Protein AF-A0A9X0DIF4-F1 (afdb_monomer)

Nearest PDB structures (foldseek):
  8u8f-assembly1_R  TM=3.678E-01  e=1.043E-01  Homo sapiens
  8hpt-assembly1_A  TM=4.067E-01  e=2.015E+00  Mus musculus
  8t1v-assembly1_A  TM=3.197E-01  e=1.810E+00  Homo sapiens
  8ilv-assembly1_B  TM=3.844E-01  e=9.603E+00  Homo sapiens

Mean predicted aligned error: 17.8 Å

Structure (mmCIF, N/CA/C/O backbone):
data_AF-A0A9X0DIF4-F1
#
_entry.id   AF-A0A9X0DIF4-F1
#
loop_
_atom_site.group_PDB
_atom_site.id
_atom_site.type_symbol
_atom_site.label_atom_id
_atom_site.label_alt_id
_atom_site.label_comp_id
_atom_site.label_asym_id
_atom_site.label_entity_id
_atom_site.label_seq_id
_atom_site.pdbx_PDB_ins_code
_atom_site.Cartn_x
_atom_site.Cartn_y
_atom_site.Cartn_z
_atom_site.occupancy
_atom_site.B_iso_or_equiv
_atom_site.auth_seq_id
_atom_site.auth_comp_id
_atom_site.auth_asym_id
_atom_site.auth_atom_id
_atom_site.pdbx_PDB_model_num
ATOM 1 N N . MET A 1 1 ? -49.915 14.443 30.331 1.00 43.72 1 MET A N 1
ATOM 2 C CA . MET A 1 1 ? -48.598 14.582 29.672 1.00 43.72 1 MET A CA 1
ATOM 3 C C . MET A 1 1 ? -47.654 13.583 30.317 1.00 43.72 1 MET A C 1
ATOM 5 O O . MET A 1 1 ? -47.128 13.852 31.386 1.00 43.72 1 MET A O 1
ATOM 9 N N . GLY A 1 2 ? -47.579 12.377 29.752 1.00 47.75 2 GLY A N 1
ATOM 10 C CA . GLY A 1 2 ? -46.742 11.298 30.275 1.00 47.75 2 GLY A CA 1
ATOM 11 C C . GLY A 1 2 ? -45.326 11.432 29.732 1.00 47.75 2 GLY A C 1
ATOM 12 O O . GLY A 1 2 ? -45.142 11.474 28.517 1.00 47.75 2 GLY A O 1
ATOM 13 N N . ASN A 1 3 ? -44.349 11.519 30.631 1.00 48.59 3 ASN A N 1
ATOM 14 C CA . ASN A 1 3 ? -42.938 11.444 30.284 1.00 48.59 3 ASN A CA 1
ATOM 15 C C . ASN A 1 3 ? -42.643 10.026 29.800 1.00 48.59 3 ASN A C 1
ATOM 17 O O . ASN A 1 3 ? -42.557 9.091 30.592 1.00 48.59 3 ASN A O 1
ATOM 21 N N . PHE A 1 4 ? -42.532 9.886 28.483 1.00 53.31 4 PHE A N 1
ATOM 22 C CA . PHE A 1 4 ? -42.047 8.688 27.819 1.00 53.31 4 PHE A CA 1
ATOM 23 C C . PHE A 1 4 ? -40.558 8.560 28.160 1.00 53.31 4 PHE A C 1
ATOM 25 O O . PHE A 1 4 ? -39.697 9.153 27.506 1.00 53.31 4 PHE A O 1
ATOM 32 N N . ALA A 1 5 ? -40.263 7.864 29.257 1.00 56.59 5 ALA A N 1
ATOM 33 C CA . ALA A 1 5 ? -38.920 7.408 29.558 1.00 56.59 5 ALA A CA 1
ATOM 34 C C . ALA A 1 5 ? -38.486 6.529 28.380 1.00 56.59 5 ALA A C 1
ATOM 36 O O . ALA A 1 5 ? -39.055 5.469 28.134 1.00 56.59 5 ALA A O 1
ATOM 37 N N . ARG A 1 6 ? -37.548 7.032 27.573 1.00 56.47 6 ARG A N 1
ATOM 38 C CA . ARG A 1 6 ? -36.838 6.208 26.600 1.00 56.47 6 ARG A CA 1
ATOM 39 C C . ARG A 1 6 ? -36.053 5.194 27.414 1.00 56.47 6 ARG A C 1
ATOM 41 O O . ARG A 1 6 ? -35.032 5.550 27.996 1.00 56.47 6 ARG A O 1
ATOM 48 N N . ASP A 1 7 ? -36.557 3.972 27.464 1.00 52.09 7 ASP A N 1
ATOM 49 C CA . ASP A 1 7 ? -35.799 2.827 27.935 1.00 52.09 7 ASP A CA 1
ATOM 50 C C . ASP A 1 7 ? -34.576 2.689 27.022 1.00 52.09 7 ASP A C 1
ATOM 52 O O . ASP A 1 7 ? -34.673 2.256 25.871 1.00 52.09 7 ASP A O 1
ATOM 56 N N . GLU A 1 8 ? -33.422 3.157 27.502 1.00 53.97 8 GLU A N 1
ATOM 57 C CA . GLU A 1 8 ? -32.151 2.832 26.872 1.00 53.97 8 GLU A CA 1
ATOM 58 C C . GLU A 1 8 ? -31.999 1.307 26.918 1.00 53.97 8 GLU A C 1
ATOM 60 O O . GLU A 1 8 ? -32.114 0.718 27.999 1.00 53.97 8 GLU A O 1
ATOM 65 N N . PRO A 1 9 ? -31.760 0.643 25.774 1.00 49.03 9 PRO A N 1
ATOM 66 C CA . PRO A 1 9 ? -31.563 -0.794 25.743 1.00 49.03 9 PRO A CA 1
ATOM 67 C C . PRO A 1 9 ? -30.294 -1.131 26.528 1.00 49.03 9 PRO A C 1
ATOM 69 O O . PRO A 1 9 ? -29.168 -0.976 26.054 1.00 49.03 9 PRO A O 1
ATOM 72 N N . THR A 1 10 ? -30.496 -1.573 27.763 1.00 47.28 10 THR A N 1
ATOM 73 C CA . THR A 1 10 ? -29.454 -2.110 28.625 1.00 47.28 10 THR A CA 1
ATOM 74 C C . THR A 1 10 ? -29.203 -3.555 28.205 1.00 47.28 10 THR A C 1
ATOM 76 O O . THR A 1 10 ? -30.128 -4.358 28.092 1.00 47.28 10 THR A O 1
ATOM 79 N N . ASP A 1 11 ? -27.946 -3.886 27.901 1.00 52.66 11 ASP A N 1
ATOM 80 C CA . ASP A 1 11 ? -27.551 -5.274 27.655 1.00 52.66 11 ASP A CA 1
ATOM 81 C C . ASP A 1 11 ? -27.817 -6.113 28.913 1.00 52.66 11 ASP A C 1
ATOM 83 O O . ASP A 1 11 ? -27.794 -5.583 30.026 1.00 52.66 11 ASP A O 1
ATOM 87 N N . ILE A 1 12 ? -27.983 -7.427 28.755 1.00 52.41 12 ILE A N 1
ATOM 88 C CA . ILE A 1 12 ? -28.349 -8.394 29.817 1.00 52.41 12 ILE A CA 1
ATOM 89 C C . ILE A 1 12 ? -27.376 -8.370 31.024 1.00 52.41 12 ILE A C 1
ATOM 91 O O . ILE A 1 12 ? -27.680 -8.883 32.098 1.00 52.41 12 ILE A O 1
ATOM 95 N N . TYR A 1 13 ? -26.223 -7.711 30.884 1.00 57.62 13 TYR A N 1
ATOM 96 C CA . TYR A 1 13 ? -25.202 -7.535 31.919 1.00 57.62 13 TYR A CA 1
ATOM 97 C C . TYR A 1 13 ? -25.075 -6.109 32.491 1.00 57.62 13 TYR A C 1
ATOM 99 O O . TYR A 1 13 ? -24.120 -5.842 33.221 1.00 57.62 13 TYR A O 1
ATOM 107 N N . GLY A 1 14 ? -25.969 -5.168 32.166 1.00 49.81 14 GLY A N 1
ATOM 108 C CA . GLY A 1 14 ? -25.946 -3.802 32.719 1.00 49.81 14 GLY A CA 1
ATOM 109 C C . GLY A 1 14 ? -24.691 -2.984 32.374 1.00 49.81 14 GLY A C 1
ATOM 110 O O . GLY A 1 14 ? -24.441 -1.941 32.976 1.00 49.81 14 GLY A O 1
ATOM 111 N N . ARG A 1 15 ? -23.878 -3.443 31.413 1.00 53.47 15 ARG A N 1
ATOM 112 C CA . ARG A 1 15 ? -22.690 -2.736 30.927 1.00 53.47 15 ARG A CA 1
ATOM 113 C C . ARG A 1 15 ? -23.079 -1.958 29.674 1.00 53.47 15 ARG A C 1
ATOM 115 O O . ARG A 1 15 ? -23.379 -2.555 28.646 1.00 53.47 15 ARG A O 1
ATOM 122 N N . SER A 1 16 ? -23.072 -0.632 29.758 1.00 51.16 16 SER A N 1
ATOM 123 C CA . SER A 1 16 ? -23.289 0.267 28.622 1.00 51.16 16 SER A CA 1
ATOM 124 C C . SER A 1 16 ? -22.314 -0.067 27.481 1.00 51.16 16 SER A C 1
ATOM 126 O O . SER A 1 16 ? -21.112 0.180 27.591 1.00 51.16 16 SER A O 1
ATOM 128 N N . ILE A 1 17 ? -22.824 -0.636 26.380 1.00 49.84 17 ILE A N 1
ATOM 129 C CA . ILE A 1 17 ? -22.061 -1.037 25.174 1.00 49.84 17 ILE A CA 1
ATOM 130 C C . ILE A 1 17 ? -21.666 0.187 24.311 1.00 49.84 17 ILE A C 1
ATOM 132 O O . ILE A 1 17 ? -21.294 0.073 23.144 1.00 49.84 17 ILE A O 1
ATOM 136 N N . SER A 1 18 ? -21.732 1.399 24.858 1.00 50.66 18 SER A N 1
ATOM 137 C CA . SER A 1 18 ? -21.474 2.660 24.157 1.00 50.66 18 SER A CA 1
ATOM 138 C C . SER A 1 18 ? -19.977 2.972 24.052 1.00 50.66 18 SER A C 1
ATOM 140 O O . SER A 1 18 ? -19.523 4.034 24.476 1.00 50.66 18 SER A O 1
ATOM 142 N N . HIS A 1 19 ? -19.175 2.037 23.540 1.00 54.25 19 HIS A N 1
ATOM 143 C CA . HIS A 1 19 ? -17.720 2.205 23.516 1.00 54.25 19 HIS A CA 1
ATOM 144 C C . HIS A 1 19 ? -17.064 1.895 22.172 1.00 54.25 19 HIS A C 1
ATOM 146 O O . HIS A 1 19 ? -15.869 1.614 22.129 1.00 54.25 19 HIS A O 1
ATOM 152 N N . ILE A 1 20 ? -17.797 2.011 21.066 1.00 56.91 20 ILE A N 1
ATOM 153 C CA . ILE A 1 20 ? -17.173 2.045 19.742 1.00 56.91 20 ILE A CA 1
ATOM 154 C C . ILE A 1 20 ? -16.794 3.505 19.472 1.00 56.91 20 ILE A C 1
ATOM 156 O O . ILE A 1 20 ? -17.694 4.319 19.269 1.00 56.91 20 ILE A O 1
ATOM 160 N N . PRO A 1 21 ? -15.503 3.885 19.524 1.00 62.88 21 PRO A N 1
ATOM 161 C CA . PRO A 1 21 ? -15.105 5.219 19.108 1.00 62.88 21 PRO A CA 1
ATOM 162 C C . PRO A 1 21 ? -15.491 5.386 17.641 1.00 62.88 21 PRO A C 1
ATOM 164 O O . PRO A 1 21 ? -15.026 4.627 16.788 1.00 62.88 21 PRO A O 1
ATOM 167 N N . GLU A 1 22 ? -16.357 6.355 17.356 1.00 69.06 22 GLU A N 1
ATOM 168 C CA . GLU A 1 22 ? -16.679 6.732 15.986 1.00 69.06 22 GLU A CA 1
ATOM 169 C C . GLU A 1 22 ? -15.377 7.153 15.305 1.00 69.06 22 GLU A C 1
ATOM 171 O O . GLU A 1 22 ? -14.760 8.163 15.660 1.00 69.06 22 GLU A O 1
ATOM 176 N N . LEU A 1 23 ? -14.899 6.329 14.368 1.00 71.62 23 LEU A N 1
ATOM 177 C CA . LEU A 1 23 ? -13.739 6.712 13.583 1.00 71.62 23 LEU A CA 1
ATOM 178 C C . LEU A 1 23 ? -14.146 7.907 12.724 1.00 71.62 23 LEU A C 1
ATOM 180 O O . LEU A 1 23 ? -15.175 7.853 12.047 1.00 71.62 23 LEU A O 1
ATOM 184 N N . PRO A 1 24 ? -13.349 8.982 12.721 1.00 82.81 24 PRO A N 1
ATOM 185 C CA . PRO A 1 24 ? -13.689 10.148 11.940 1.00 82.81 24 PRO A CA 1
ATOM 186 C C . PRO A 1 24 ? -13.723 9.784 10.451 1.00 82.81 24 PRO A C 1
ATOM 188 O O . PRO A 1 24 ? -12.833 9.105 9.934 1.00 82.81 24 PRO A O 1
ATOM 191 N N . SER A 1 25 ? -14.754 10.256 9.753 1.00 82.81 25 SER A N 1
ATOM 192 C CA . SER A 1 25 ? -15.027 9.926 8.347 1.00 82.81 25 SER A CA 1
ATOM 193 C C . SER A 1 25 ? -13.851 10.219 7.408 1.00 82.81 25 SER A C 1
ATOM 195 O O . SER A 1 25 ? -13.653 9.494 6.432 1.00 82.81 25 SER A O 1
ATOM 197 N N . TRP A 1 26 ? -13.014 11.212 7.735 1.00 86.12 26 TRP A N 1
ATOM 198 C CA . TRP A 1 26 ? -11.820 11.556 6.958 1.00 86.12 26 TRP A CA 1
ATOM 199 C C . TRP A 1 26 ? -10.800 10.410 6.868 1.00 86.12 26 TRP A C 1
ATOM 201 O O . TRP A 1 26 ? -10.117 10.299 5.851 1.00 86.12 26 TRP A O 1
ATOM 211 N N . LEU A 1 27 ? -10.726 9.511 7.861 1.00 85.38 27 LEU A N 1
ATOM 212 C CA . LEU A 1 27 ? -9.843 8.339 7.785 1.00 85.38 27 LEU A CA 1
ATOM 213 C C . LEU A 1 27 ? -10.248 7.421 6.630 1.00 85.38 27 LEU A C 1
ATOM 215 O O . LEU A 1 27 ? -9.384 6.915 5.922 1.00 85.38 27 LEU A O 1
ATOM 219 N N . THR A 1 28 ? -11.550 7.258 6.381 1.00 87.25 28 THR A N 1
ATOM 220 C CA . THR A 1 28 ? -12.065 6.441 5.267 1.00 87.25 28 THR A CA 1
ATOM 221 C C . THR A 1 28 ? -11.662 7.020 3.909 1.00 87.25 28 THR A C 1
ATOM 223 O O . THR A 1 28 ? -11.308 6.281 2.987 1.00 87.25 28 THR A O 1
ATOM 226 N N . ILE A 1 29 ? -11.662 8.351 3.789 1.00 90.56 29 ILE A N 1
ATOM 227 C CA . ILE A 1 29 ? -11.195 9.051 2.584 1.00 90.56 29 ILE A CA 1
ATOM 228 C C . ILE A 1 29 ? -9.699 8.793 2.384 1.00 90.56 29 ILE A C 1
ATOM 230 O O . ILE A 1 29 ? -9.278 8.414 1.292 1.00 90.56 29 ILE A O 1
ATOM 234 N N . LEU A 1 30 ? -8.906 8.915 3.451 1.00 90.81 30 LEU A N 1
ATOM 235 C CA . LEU A 1 30 ? -7.466 8.675 3.398 1.00 90.81 30 LEU A CA 1
ATOM 236 C C . LEU A 1 30 ? -7.136 7.217 3.025 1.00 90.81 30 LEU A C 1
ATOM 238 O O . LEU A 1 30 ? -6.218 6.986 2.243 1.00 90.81 30 LEU A O 1
ATOM 242 N N . ARG A 1 31 ? -7.934 6.239 3.477 1.00 90.38 31 ARG A N 1
ATOM 243 C CA . ARG A 1 31 ? -7.826 4.835 3.030 1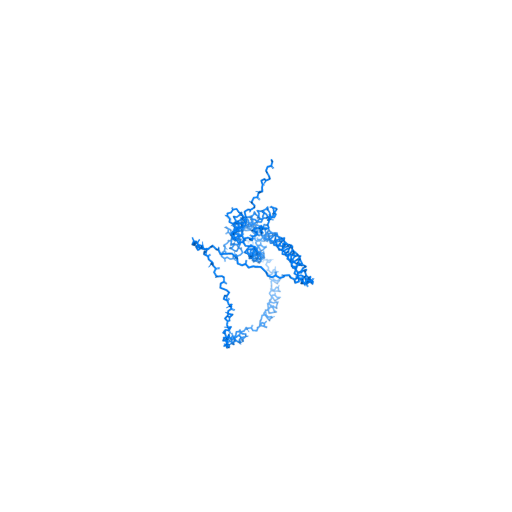.00 90.38 31 ARG A CA 1
ATOM 244 C C . ARG A 1 31 ? -8.116 4.654 1.549 1.00 90.38 31 ARG A C 1
ATOM 246 O O . ARG A 1 31 ? -7.403 3.932 0.861 1.00 90.38 31 ARG A O 1
ATOM 253 N N . SER A 1 32 ? -9.156 5.315 1.057 1.00 91.69 32 SER A N 1
ATOM 254 C CA . SER A 1 32 ? -9.523 5.246 -0.360 1.00 91.69 32 SER A CA 1
ATOM 255 C C . SER A 1 32 ? -8.399 5.812 -1.232 1.00 91.69 32 SER A C 1
ATOM 257 O O . SER A 1 32 ? -8.049 5.226 -2.253 1.00 91.69 32 SER A O 1
ATOM 259 N N . PHE A 1 33 ? -7.764 6.897 -0.778 1.00 94.19 33 PHE A N 1
ATOM 260 C CA . PHE A 1 33 ? -6.580 7.459 -1.420 1.00 94.19 33 PHE A CA 1
ATOM 261 C C . PHE A 1 33 ? -5.375 6.505 -1.374 1.00 94.19 33 PHE A C 1
ATOM 263 O O . PHE A 1 33 ? -4.729 6.298 -2.397 1.00 94.19 33 PHE A O 1
ATOM 270 N N . GLN A 1 34 ? -5.109 5.863 -0.231 1.00 94.81 34 GLN A N 1
ATOM 271 C CA . GLN A 1 34 ? -4.055 4.847 -0.102 1.00 94.81 34 GLN A CA 1
ATOM 272 C C . GLN A 1 34 ? -4.267 3.659 -1.051 1.00 94.81 34 GLN A C 1
ATOM 274 O O . GLN A 1 34 ? -3.304 3.175 -1.645 1.00 94.81 34 GLN A O 1
ATOM 279 N N . LEU A 1 35 ? -5.506 3.181 -1.210 1.00 95.25 35 LEU A N 1
ATOM 280 C CA . LEU A 1 35 ? -5.825 2.117 -2.165 1.00 95.25 35 LEU A CA 1
ATOM 281 C C . LEU A 1 35 ? -5.618 2.567 -3.607 1.00 95.25 35 LEU A C 1
ATOM 283 O O . LEU A 1 35 ? -5.057 1.815 -4.398 1.00 95.25 35 LEU A O 1
ATOM 287 N N . LEU A 1 36 ? -6.039 3.789 -3.942 1.00 96.56 36 LEU A N 1
ATOM 288 C CA . LEU A 1 36 ? -5.839 4.350 -5.274 1.00 96.56 36 LEU A CA 1
ATOM 289 C C . LEU A 1 36 ? -4.347 4.449 -5.607 1.00 96.56 36 LEU A C 1
ATOM 291 O O . LEU A 1 36 ? -3.925 4.026 -6.679 1.00 96.56 36 LEU A O 1
ATOM 295 N N . LEU A 1 37 ? -3.536 4.955 -4.677 1.00 95.19 37 LEU A N 1
ATOM 296 C CA . LEU A 1 37 ? -2.095 5.084 -4.874 1.00 95.19 37 LEU A CA 1
ATOM 297 C C . LEU A 1 37 ? -1.423 3.706 -4.982 1.00 95.19 37 LEU A C 1
ATOM 299 O O . LEU A 1 37 ? -0.604 3.487 -5.872 1.00 95.19 37 LEU A O 1
ATOM 303 N N . GLY A 1 38 ? -1.831 2.747 -4.143 1.00 95.69 38 GLY A N 1
ATOM 304 C CA . GLY A 1 38 ? -1.413 1.348 -4.243 1.00 95.69 38 GLY A CA 1
ATOM 305 C C . GLY A 1 38 ? -1.780 0.707 -5.585 1.00 95.69 38 GLY A C 1
ATOM 306 O O . GLY A 1 38 ? -0.971 -0.017 -6.159 1.00 95.69 38 GLY A O 1
ATOM 307 N N . PHE A 1 39 ? -2.961 1.016 -6.120 1.00 97.50 39 PHE A N 1
ATOM 308 C CA . PHE A 1 39 ? -3.420 0.533 -7.420 1.00 97.50 39 PHE A CA 1
ATOM 309 C C . PHE A 1 39 ? -2.608 1.126 -8.577 1.00 97.50 39 PHE A C 1
ATOM 311 O O . PHE A 1 39 ? -2.229 0.405 -9.497 1.00 97.50 39 PHE A O 1
ATOM 318 N N . VAL A 1 40 ? -2.273 2.419 -8.515 1.00 97.75 40 VAL A N 1
ATOM 319 C CA . VAL A 1 40 ? -1.395 3.063 -9.505 1.00 97.75 40 VAL A CA 1
ATOM 320 C C . VAL A 1 40 ? -0.005 2.424 -9.492 1.00 97.75 40 VAL A C 1
ATOM 322 O O . VAL A 1 40 ? 0.517 2.099 -10.559 1.00 97.75 40 VAL A O 1
ATOM 325 N N . ILE A 1 41 ? 0.569 2.178 -8.305 1.00 96.38 41 ILE A N 1
ATOM 326 C CA . ILE A 1 41 ? 1.839 1.447 -8.163 1.00 96.38 41 ILE A CA 1
ATOM 327 C C . ILE A 1 41 ? 1.725 0.065 -8.817 1.00 96.38 41 ILE A C 1
ATOM 329 O O . ILE A 1 41 ? 2.600 -0.299 -9.595 1.00 96.38 41 ILE A O 1
ATOM 333 N N . LEU A 1 42 ? 0.634 -0.666 -8.568 1.00 96.56 42 LEU A N 1
ATOM 334 C CA . LEU A 1 42 ? 0.407 -1.988 -9.151 1.00 96.56 42 LEU A CA 1
ATOM 335 C C . LEU A 1 42 ? 0.301 -1.958 -10.683 1.00 96.56 42 LEU A C 1
ATOM 337 O O . LEU A 1 42 ? 0.856 -2.831 -11.341 1.00 96.56 42 LEU A O 1
ATOM 341 N N . ILE A 1 43 ? -0.361 -0.961 -11.277 1.00 97.50 43 ILE A N 1
ATOM 342 C CA . ILE A 1 43 ? -0.418 -0.815 -12.743 1.00 97.50 43 ILE A CA 1
ATOM 343 C C . ILE A 1 43 ? 0.977 -0.546 -13.317 1.00 97.50 43 ILE A C 1
ATOM 345 O O . ILE A 1 43 ? 1.350 -1.142 -14.327 1.00 97.50 43 ILE A O 1
ATOM 349 N N . LEU A 1 44 ? 1.758 0.331 -12.679 1.00 95.25 44 LEU A N 1
ATOM 350 C CA . LEU A 1 44 ? 3.116 0.660 -13.118 1.00 95.25 44 LEU A CA 1
ATOM 351 C C . LEU A 1 44 ? 4.043 -0.560 -13.035 1.00 95.25 44 LEU A C 1
ATOM 353 O O . LEU A 1 44 ? 4.766 -0.841 -13.992 1.00 95.25 44 LEU A O 1
ATOM 357 N N . THR A 1 45 ? 3.996 -1.313 -11.931 1.00 94.81 45 THR A N 1
ATOM 358 C CA . THR A 1 45 ? 4.804 -2.530 -11.769 1.00 94.81 45 THR A CA 1
ATOM 359 C C . THR A 1 45 ? 4.319 -3.664 -12.669 1.00 94.81 45 THR A C 1
ATOM 361 O O . THR A 1 45 ? 5.142 -4.395 -13.214 1.00 94.81 45 THR A O 1
ATOM 364 N N . ALA A 1 46 ? 3.010 -3.788 -12.914 1.00 95.56 46 ALA A N 1
ATOM 365 C CA . ALA A 1 46 ? 2.465 -4.737 -13.882 1.00 95.56 46 ALA A CA 1
ATOM 366 C C . ALA A 1 46 ? 2.930 -4.414 -15.308 1.00 95.56 46 ALA A C 1
ATOM 368 O O . ALA A 1 46 ? 3.394 -5.309 -16.011 1.00 95.56 46 ALA A O 1
ATOM 369 N N . PHE A 1 47 ? 2.882 -3.142 -15.719 1.00 95.00 47 PHE A N 1
ATOM 370 C CA . PHE A 1 47 ? 3.394 -2.707 -17.018 1.00 95.00 47 PHE A CA 1
ATOM 371 C C . PHE A 1 47 ? 4.889 -3.017 -17.163 1.00 95.00 47 PHE A C 1
ATOM 373 O O . PHE A 1 47 ? 5.292 -3.609 -18.165 1.00 95.00 47 PHE A O 1
ATOM 380 N N . ALA A 1 48 ? 5.699 -2.699 -16.150 1.00 93.12 48 ALA A N 1
ATOM 381 C CA . ALA A 1 48 ? 7.123 -3.021 -16.147 1.00 93.12 48 ALA A CA 1
ATOM 382 C C . ALA A 1 48 ? 7.384 -4.537 -16.242 1.00 93.12 48 ALA A C 1
ATOM 384 O O . ALA A 1 48 ? 8.222 -4.966 -17.034 1.00 93.12 48 ALA A O 1
ATOM 385 N N . SER A 1 49 ? 6.605 -5.350 -15.523 1.00 93.88 49 SER A N 1
ATOM 386 C CA . SER A 1 49 ? 6.683 -6.820 -15.534 1.00 93.88 49 SER A CA 1
ATOM 387 C C . SER A 1 49 ? 6.345 -7.445 -16.898 1.00 93.88 49 SER A C 1
ATOM 389 O O . SER A 1 49 ? 6.832 -8.522 -17.227 1.00 93.88 49 SER A O 1
ATOM 391 N N . THR A 1 50 ? 5.569 -6.770 -17.758 1.00 93.69 50 THR A N 1
ATOM 392 C CA . THR A 1 50 ? 5.359 -7.256 -19.141 1.00 93.69 50 THR A CA 1
ATOM 393 C C . THR A 1 50 ? 6.605 -7.140 -20.022 1.00 93.69 50 THR A C 1
ATOM 395 O O . THR A 1 50 ? 6.687 -7.793 -21.062 1.00 93.69 50 THR A O 1
ATOM 398 N N . LYS A 1 51 ? 7.561 -6.284 -19.639 1.00 92.06 51 LYS A N 1
ATOM 399 C CA . LYS A 1 51 ? 8.776 -5.988 -20.411 1.00 92.06 51 LYS A CA 1
ATOM 400 C C . LYS A 1 51 ? 10.024 -6.597 -19.794 1.00 92.06 51 LYS A C 1
ATOM 402 O O . LYS A 1 51 ? 10.913 -7.018 -20.528 1.00 92.06 51 LYS A O 1
ATOM 407 N N . PHE A 1 52 ? 10.078 -6.659 -18.470 1.00 87.50 52 PHE A N 1
ATOM 408 C CA . PHE A 1 52 ? 11.164 -7.284 -17.737 1.00 87.50 52 PHE A CA 1
ATOM 409 C C . PHE A 1 52 ? 10.724 -8.652 -17.212 1.00 87.50 52 PHE A C 1
ATOM 411 O O . PHE A 1 52 ? 9.674 -8.738 -16.578 1.00 87.50 52 PHE A O 1
ATOM 418 N N . PRO A 1 53 ? 11.505 -9.724 -17.430 1.00 81.38 53 PRO A N 1
ATOM 419 C CA . PRO A 1 53 ? 11.177 -11.035 -16.888 1.00 81.38 53 PRO A CA 1
ATOM 420 C C . PRO A 1 53 ? 11.085 -10.969 -15.357 1.00 81.38 53 PRO A C 1
ATOM 422 O O . PRO A 1 53 ? 12.070 -10.696 -14.671 1.00 81.38 53 PRO A O 1
ATOM 425 N N . SER A 1 54 ? 9.891 -11.238 -14.824 1.00 74.31 54 SER A N 1
ATOM 426 C CA . SER A 1 54 ? 9.547 -11.087 -13.401 1.00 74.31 54 SER A CA 1
ATOM 427 C C . SER A 1 54 ? 10.407 -11.919 -12.445 1.00 74.31 54 SER A C 1
ATOM 429 O O . SER A 1 54 ? 10.521 -11.581 -11.272 1.00 74.31 54 SER A O 1
ATOM 431 N N . VAL A 1 55 ? 11.055 -12.973 -12.948 1.00 80.19 55 VAL A N 1
ATOM 432 C CA . VAL A 1 55 ? 11.936 -13.868 -12.180 1.00 80.19 55 VAL A CA 1
ATOM 433 C C . VAL A 1 55 ? 13.143 -13.129 -11.586 1.00 80.19 55 VAL A C 1
ATOM 435 O O . VAL A 1 55 ? 13.660 -13.540 -10.553 1.00 80.19 55 VAL A O 1
ATOM 438 N N . PHE A 1 56 ? 13.575 -12.028 -12.205 1.00 82.12 56 PHE A N 1
ATOM 439 C CA . PHE A 1 56 ? 14.756 -11.275 -11.771 1.00 82.12 56 PHE A CA 1
ATOM 440 C C . PHE A 1 56 ? 14.437 -10.102 -10.836 1.00 82.12 56 PHE A C 1
ATOM 442 O O . PHE A 1 56 ? 15.349 -9.560 -10.220 1.00 82.12 56 PHE A O 1
ATOM 449 N N . PHE A 1 57 ? 13.162 -9.716 -10.720 1.00 88.00 57 PHE A N 1
ATOM 450 C CA . PHE A 1 57 ? 12.738 -8.492 -10.035 1.00 88.00 57 PHE A CA 1
ATOM 451 C C . PHE A 1 57 ? 11.726 -8.823 -8.930 1.00 88.00 57 PHE A C 1
ATOM 453 O O . PHE A 1 57 ? 10.507 -8.743 -9.142 1.00 88.00 57 PHE A O 1
ATOM 460 N N . PRO A 1 58 ? 12.202 -9.234 -7.737 1.00 91.50 58 PRO A N 1
ATOM 461 C CA . PRO A 1 58 ? 11.331 -9.603 -6.624 1.00 91.50 58 PRO A CA 1
ATOM 462 C C . PRO A 1 58 ? 10.443 -8.439 -6.156 1.00 91.50 58 PRO A C 1
ATOM 464 O O . PRO A 1 58 ? 9.381 -8.683 -5.571 1.00 91.50 58 PRO A O 1
ATOM 467 N N . GLY A 1 59 ? 10.814 -7.184 -6.450 1.00 91.94 59 GLY A N 1
ATOM 468 C CA . GLY A 1 59 ? 10.005 -6.006 -6.141 1.00 91.94 59 GLY A CA 1
ATOM 469 C C . GLY A 1 59 ? 8.614 -6.046 -6.778 1.00 91.94 59 GLY A C 1
ATOM 470 O O . GLY A 1 59 ? 7.630 -5.660 -6.140 1.00 91.94 59 GLY A O 1
ATOM 471 N N . TYR A 1 60 ? 8.484 -6.593 -7.992 1.00 93.50 60 TYR A N 1
ATOM 472 C CA . TYR A 1 60 ? 7.188 -6.686 -8.671 1.00 93.50 60 TYR A CA 1
ATOM 473 C C . TYR A 1 60 ? 6.246 -7.661 -7.964 1.00 93.50 60 TYR A C 1
ATOM 475 O O . TYR A 1 60 ? 5.102 -7.299 -7.684 1.00 93.50 60 TYR A O 1
ATOM 483 N N . GLY A 1 61 ? 6.725 -8.851 -7.596 1.00 93.31 61 GLY A N 1
ATOM 484 C CA . GLY A 1 61 ? 5.926 -9.826 -6.847 1.00 93.31 61 GLY A CA 1
ATOM 485 C C . GLY A 1 61 ? 5.474 -9.284 -5.489 1.00 93.31 61 GLY A C 1
ATOM 486 O O . GLY A 1 61 ? 4.297 -9.381 -5.134 1.00 93.31 61 GLY A O 1
ATOM 487 N N . MET A 1 62 ? 6.379 -8.618 -4.766 1.00 95.38 62 MET A N 1
ATOM 488 C CA . MET A 1 62 ? 6.040 -8.003 -3.481 1.00 95.38 62 MET A CA 1
ATOM 489 C C . MET A 1 62 ? 5.042 -6.849 -3.613 1.00 95.38 62 MET A C 1
ATOM 491 O O . MET A 1 62 ? 4.184 -6.700 -2.745 1.00 95.38 62 MET A O 1
ATOM 495 N N . SER A 1 63 ? 5.071 -6.079 -4.707 1.00 95.50 63 SER A N 1
ATOM 496 C CA . SER A 1 63 ? 4.071 -5.027 -4.949 1.00 95.50 63 SER A CA 1
ATOM 497 C C . SER A 1 63 ? 2.648 -5.581 -5.103 1.00 95.50 63 SER A C 1
ATOM 499 O O . SER A 1 63 ? 1.702 -5.012 -4.553 1.00 95.50 63 SER A O 1
ATOM 501 N N . TRP A 1 64 ? 2.499 -6.733 -5.766 1.00 95.69 64 TRP A N 1
ATOM 502 C CA . TRP A 1 64 ? 1.220 -7.436 -5.894 1.00 95.69 64 TRP A CA 1
ATOM 503 C C . TRP A 1 64 ? 0.721 -7.958 -4.550 1.00 95.69 64 TRP A C 1
ATOM 505 O O . TRP A 1 64 ? -0.434 -7.732 -4.186 1.00 95.69 64 TRP A O 1
ATOM 515 N N . PHE A 1 65 ? 1.600 -8.611 -3.788 1.00 96.75 65 PHE A N 1
ATOM 516 C CA . PHE A 1 65 ? 1.273 -9.102 -2.453 1.00 96.75 65 PHE A CA 1
ATOM 517 C C . PHE A 1 65 ? 0.830 -7.964 -1.519 1.00 96.75 65 PHE A C 1
ATOM 519 O O . PHE A 1 65 ? -0.234 -8.045 -0.904 1.00 96.75 65 PHE A O 1
ATOM 526 N N . SER A 1 66 ? 1.595 -6.871 -1.471 1.00 96.00 66 SER A N 1
ATOM 527 C CA . SER A 1 66 ? 1.286 -5.700 -0.644 1.00 96.00 66 SER A CA 1
ATOM 528 C C . SER A 1 66 ? -0.036 -5.042 -1.032 1.00 96.00 66 SER A C 1
ATOM 530 O O . SER A 1 66 ? -0.779 -4.609 -0.153 1.00 96.00 66 SER A O 1
ATOM 532 N N . PHE A 1 67 ? -0.373 -5.002 -2.325 1.00 96.88 67 PHE A N 1
ATOM 533 C CA . PHE A 1 67 ? -1.664 -4.490 -2.781 1.00 96.88 67 PHE A CA 1
ATOM 534 C C . PHE A 1 67 ? -2.833 -5.371 -2.326 1.00 96.88 67 PHE A C 1
ATOM 536 O O . PHE A 1 67 ? -3.813 -4.855 -1.792 1.00 96.88 67 PHE A O 1
ATOM 543 N N . ILE A 1 68 ? -2.730 -6.697 -2.477 1.00 96.94 68 ILE A N 1
ATOM 544 C CA . ILE A 1 68 ? -3.763 -7.630 -1.997 1.00 96.94 68 ILE A CA 1
ATOM 545 C C . ILE A 1 68 ? -3.944 -7.478 -0.483 1.00 96.94 68 ILE A C 1
ATOM 547 O O . ILE A 1 68 ? -5.073 -7.387 0.003 1.00 96.94 68 ILE A O 1
ATOM 551 N N . TRP A 1 69 ? -2.840 -7.376 0.262 1.00 96.56 69 TRP A N 1
ATOM 552 C CA . TRP A 1 69 ? -2.884 -7.123 1.700 1.00 96.56 69 TRP A CA 1
ATOM 553 C C . TRP A 1 69 ? -3.560 -5.785 2.032 1.00 96.56 69 TRP A C 1
ATOM 555 O O . TRP A 1 69 ? -4.405 -5.726 2.922 1.00 96.56 69 TRP A O 1
ATOM 565 N N . ALA A 1 70 ? -3.277 -4.720 1.274 1.00 95.31 70 ALA A N 1
ATOM 566 C CA . ALA A 1 70 ? -3.932 -3.420 1.432 1.00 95.31 70 ALA A CA 1
ATOM 567 C C . ALA A 1 70 ? -5.449 -3.494 1.209 1.00 95.31 70 ALA A C 1
ATOM 569 O O . ALA A 1 70 ? -6.218 -2.881 1.957 1.00 95.31 70 ALA A O 1
ATOM 570 N N . VAL A 1 71 ? -5.887 -4.258 0.204 1.00 95.81 71 VAL A N 1
ATOM 571 C CA . VAL A 1 71 ? -7.308 -4.508 -0.069 1.00 95.81 71 VAL A CA 1
ATOM 572 C C . VAL A 1 71 ? -7.951 -5.264 1.091 1.00 95.81 71 VAL A C 1
ATOM 574 O O . VAL A 1 71 ? -9.020 -4.858 1.539 1.00 95.81 71 VAL A O 1
ATOM 577 N N . LEU A 1 72 ? -7.295 -6.294 1.637 1.00 94.94 72 LEU A N 1
ATOM 578 C CA . LEU A 1 72 ? -7.784 -7.031 2.810 1.00 94.94 72 LEU A CA 1
ATOM 579 C C . LEU A 1 72 ? -7.913 -6.129 4.046 1.00 94.94 72 LEU A C 1
ATOM 581 O O . LEU A 1 72 ? -8.966 -6.113 4.686 1.00 94.94 72 LEU A O 1
ATOM 585 N N . CYS A 1 73 ? -6.888 -5.325 4.348 1.00 92.88 73 CYS A N 1
ATOM 586 C CA . CYS A 1 73 ? -6.931 -4.354 5.443 1.00 92.88 73 CYS A CA 1
ATOM 587 C C . CYS A 1 73 ? -8.071 -3.343 5.253 1.00 92.88 73 CYS A C 1
ATOM 589 O O . CYS A 1 73 ? -8.817 -3.049 6.188 1.00 92.88 73 CYS A O 1
ATOM 591 N N . SER A 1 74 ? -8.252 -2.839 4.031 1.00 91.81 74 SER A N 1
ATOM 592 C CA . SER A 1 74 ? -9.305 -1.870 3.718 1.00 91.81 74 SER A CA 1
ATOM 593 C C . SER A 1 74 ? -10.700 -2.490 3.796 1.00 91.81 74 SER A C 1
ATOM 595 O O . SER A 1 74 ? -11.613 -1.879 4.350 1.00 91.81 74 SER A O 1
ATOM 597 N N . ALA A 1 75 ? -10.865 -3.721 3.311 1.00 92.00 75 ALA A N 1
ATOM 598 C CA . ALA A 1 75 ? -12.106 -4.474 3.425 1.00 92.00 75 ALA A CA 1
ATOM 599 C C . ALA A 1 75 ? -12.480 -4.684 4.897 1.00 92.00 75 ALA A C 1
ATOM 601 O O . ALA A 1 75 ? -13.621 -4.422 5.270 1.00 92.00 75 ALA A O 1
ATOM 602 N N . TYR A 1 76 ? -11.521 -5.046 5.756 1.00 90.81 76 TYR A N 1
ATOM 603 C CA . TYR A 1 76 ? -11.755 -5.151 7.198 1.00 90.81 76 TYR A CA 1
ATOM 604 C C . TYR A 1 76 ? -12.268 -3.827 7.789 1.00 90.81 76 TYR A C 1
ATOM 606 O O . TYR A 1 76 ? -13.286 -3.816 8.483 1.00 90.81 76 TYR A O 1
ATOM 614 N N . VAL A 1 77 ? -11.637 -2.693 7.470 1.00 87.12 77 VAL A N 1
ATOM 615 C CA . VAL A 1 77 ? -12.044 -1.376 7.996 1.00 87.12 77 VAL A CA 1
ATOM 616 C C . VAL A 1 77 ? -13.421 -0.937 7.484 1.00 87.12 77 VAL A C 1
ATOM 618 O O . VAL A 1 77 ? -14.175 -0.321 8.232 1.00 87.12 77 VAL A O 1
ATOM 621 N N . ILE A 1 78 ? -13.776 -1.260 6.239 1.00 86.38 78 ILE A N 1
ATOM 622 C CA . ILE A 1 78 ? -15.048 -0.848 5.624 1.00 86.38 78 ILE A CA 1
ATOM 623 C C . ILE A 1 78 ? -16.211 -1.763 6.042 1.00 86.38 78 ILE A C 1
ATOM 625 O O . ILE A 1 78 ? -17.327 -1.284 6.259 1.00 86.38 78 ILE A O 1
ATOM 629 N N . ILE A 1 79 ? -15.974 -3.075 6.134 1.00 88.56 79 ILE A N 1
ATOM 630 C CA . ILE A 1 79 ? -17.010 -4.081 6.412 1.00 88.56 79 ILE A CA 1
ATOM 631 C C . ILE A 1 79 ? -17.350 -4.114 7.901 1.00 88.56 79 ILE A C 1
ATOM 633 O O . ILE A 1 79 ? -18.528 -4.174 8.256 1.00 88.56 79 ILE A O 1
ATOM 637 N N . THR A 1 80 ? -16.348 -4.046 8.783 1.00 86.75 80 THR A N 1
ATOM 638 C CA . THR A 1 80 ? -16.564 -4.273 10.221 1.00 86.75 80 THR A CA 1
ATOM 639 C C . THR A 1 80 ? -17.574 -3.301 10.851 1.00 86.75 80 THR A C 1
ATOM 641 O O . THR A 1 80 ? -18.474 -3.777 11.546 1.00 86.75 80 THR A O 1
ATOM 644 N N . PRO A 1 81 ? -17.538 -1.979 10.576 1.00 81.19 81 PRO A N 1
ATOM 645 C CA . PRO A 1 81 ? -18.534 -1.047 11.105 1.00 81.19 81 PRO A CA 1
ATOM 646 C C . PRO A 1 81 ? -19.955 -1.308 10.592 1.00 81.19 81 PRO A C 1
ATOM 648 O O . PRO A 1 81 ? -20.915 -0.985 11.284 1.00 81.19 81 PRO A O 1
ATOM 651 N N . ARG A 1 82 ? -20.101 -1.873 9.384 1.00 81.00 82 ARG A N 1
ATOM 652 C CA . ARG A 1 82 ? -21.406 -2.087 8.738 1.00 81.00 82 ARG A CA 1
ATOM 653 C C . ARG A 1 82 ? -22.057 -3.407 9.123 1.00 81.00 82 ARG A C 1
ATOM 655 O O . ARG A 1 82 ? -23.258 -3.436 9.355 1.00 81.00 82 ARG A O 1
ATOM 662 N N . SER A 1 83 ? -21.287 -4.490 9.163 1.00 79.69 83 SER A N 1
ATOM 663 C CA . SER A 1 83 ? -21.850 -5.826 9.375 1.00 79.69 83 SER A CA 1
ATOM 664 C C . SER A 1 83 ? -21.845 -6.252 10.835 1.00 79.69 83 SER A C 1
ATOM 666 O O . SER A 1 83 ? -22.767 -6.935 11.264 1.00 79.69 83 SER A O 1
ATOM 668 N N . LEU A 1 84 ? -20.803 -5.908 11.596 1.00 73.38 84 LEU A N 1
ATOM 669 C CA . LEU A 1 84 ? -20.493 -6.601 12.844 1.00 73.38 84 LEU A CA 1
ATOM 670 C C . LEU A 1 84 ? -19.788 -5.669 13.836 1.00 73.38 84 LEU A C 1
ATOM 672 O O . LEU A 1 84 ? -18.657 -5.910 14.254 1.00 73.38 84 LEU A O 1
ATOM 676 N N . SER A 1 85 ? -20.495 -4.625 14.270 1.00 73.25 85 SER A N 1
ATOM 677 C CA . SER A 1 85 ? -20.021 -3.680 15.293 1.00 73.25 85 SER A CA 1
ATOM 678 C C . SER A 1 85 ? -19.529 -4.375 16.574 1.00 73.25 85 SER A C 1
ATOM 680 O O . SER A 1 85 ? -18.569 -3.922 17.193 1.00 73.25 85 SER A O 1
ATOM 682 N N . LYS A 1 86 ? -20.111 -5.534 16.917 1.00 77.06 86 LYS A N 1
ATOM 683 C CA . LYS A 1 86 ? -19.700 -6.383 18.051 1.00 77.06 86 LYS A CA 1
ATOM 684 C C . LYS A 1 86 ? -18.315 -7.026 17.902 1.00 77.06 86 LYS A C 1
ATOM 686 O O . LYS A 1 86 ? -17.704 -7.359 18.910 1.00 77.06 86 LYS A O 1
ATOM 691 N N . PHE A 1 87 ? -17.821 -7.213 16.679 1.00 76.06 87 PHE A N 1
ATOM 692 C CA . PHE A 1 87 ? -16.542 -7.882 16.410 1.00 76.06 87 PHE A CA 1
ATOM 693 C C . PHE A 1 87 ? -15.395 -6.905 16.133 1.00 76.06 87 PHE A C 1
ATOM 695 O O . PHE A 1 87 ? -14.266 -7.334 15.895 1.00 76.06 87 PHE A O 1
ATOM 702 N N . TYR A 1 88 ? -15.649 -5.593 16.175 1.00 82.31 88 TYR A N 1
ATOM 703 C CA . TYR A 1 88 ? -14.604 -4.607 15.941 1.00 82.31 88 TYR A CA 1
ATOM 704 C C . TYR A 1 88 ? -13.573 -4.615 17.073 1.00 82.31 88 TYR A C 1
ATOM 706 O O . TYR A 1 88 ? -13.820 -4.123 18.175 1.00 82.31 88 TYR A O 1
ATOM 714 N N . ASN A 1 89 ? -12.383 -5.139 16.780 1.00 87.88 89 ASN A N 1
ATOM 715 C CA . ASN A 1 89 ? -11.249 -5.100 17.691 1.00 87.88 89 ASN A CA 1
ATOM 716 C C . ASN A 1 89 ? -10.196 -4.103 17.187 1.00 87.88 89 ASN A C 1
ATOM 718 O O . ASN A 1 89 ? -9.603 -4.279 16.117 1.00 87.88 89 ASN A O 1
ATOM 722 N N . TYR A 1 90 ? -9.937 -3.065 17.986 1.00 86.00 90 TYR A N 1
ATOM 723 C CA . TYR A 1 90 ? -8.949 -2.034 17.666 1.00 86.00 90 TYR A CA 1
ATOM 724 C C . TYR A 1 90 ? -7.513 -2.579 17.630 1.00 86.00 90 TYR A C 1
ATOM 726 O O . TYR A 1 90 ? -6.694 -2.056 16.878 1.00 86.00 90 TYR A O 1
ATOM 734 N N . TRP A 1 91 ? -7.206 -3.644 18.382 1.00 88.88 91 TRP A N 1
ATOM 735 C CA . TRP A 1 91 ? -5.895 -4.300 18.334 1.00 88.88 91 TRP A CA 1
ATOM 736 C C . TRP A 1 91 ? -5.644 -4.966 16.986 1.00 88.88 91 TRP A C 1
ATOM 738 O O . TRP A 1 91 ? -4.538 -4.878 16.463 1.00 88.88 91 TRP A O 1
ATOM 748 N N . ILE A 1 92 ? -6.676 -5.586 16.403 1.00 92.00 92 ILE A N 1
ATOM 749 C CA . ILE A 1 92 ? -6.582 -6.206 15.076 1.00 92.00 92 ILE A CA 1
ATOM 750 C C . ILE A 1 92 ? -6.371 -5.123 14.020 1.00 92.00 92 ILE A C 1
ATOM 752 O O . ILE A 1 92 ? -5.483 -5.259 13.188 1.00 92.00 92 ILE A O 1
ATOM 756 N N . HIS A 1 93 ? -7.115 -4.013 14.087 1.00 90.69 93 HIS A N 1
ATOM 757 C CA . HIS A 1 93 ? -6.903 -2.884 13.173 1.00 90.69 93 HIS A CA 1
ATOM 758 C C . HIS A 1 93 ? -5.468 -2.341 13.288 1.00 90.69 93 HIS A C 1
ATOM 760 O O . HIS A 1 93 ? -4.800 -2.148 12.276 1.00 90.69 93 HIS A O 1
ATOM 766 N N . LEU A 1 94 ? -4.956 -2.160 14.509 1.00 91.75 94 LEU A N 1
ATOM 767 C CA . LEU A 1 94 ? -3.584 -1.702 14.722 1.00 91.75 94 LEU A CA 1
ATOM 768 C C . LEU A 1 94 ? -2.548 -2.692 14.158 1.00 91.75 94 LEU A C 1
ATOM 770 O O . LEU A 1 94 ? -1.594 -2.274 13.508 1.00 91.75 94 LEU A O 1
ATOM 774 N N . ALA A 1 95 ? -2.739 -3.996 14.367 1.00 94.31 95 ALA A N 1
ATOM 775 C CA . ALA A 1 95 ? -1.854 -5.028 13.831 1.00 94.31 95 ALA A CA 1
ATOM 776 C C . ALA A 1 95 ? -1.880 -5.076 12.291 1.00 94.31 95 ALA A C 1
ATOM 778 O O . ALA A 1 95 ? -0.831 -5.185 11.652 1.00 94.31 95 ALA A O 1
ATOM 779 N N . LEU A 1 96 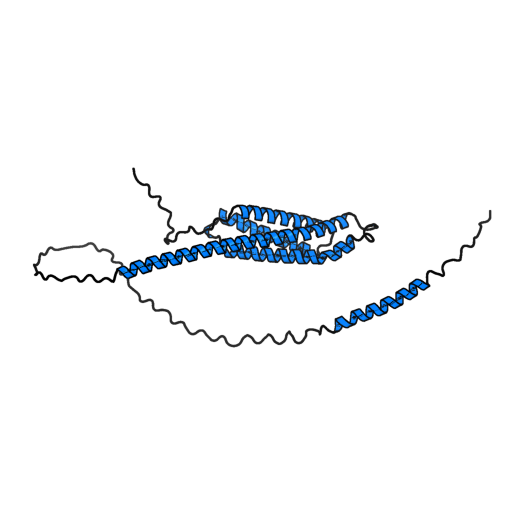? -3.064 -4.939 11.686 1.00 94.06 96 LEU A N 1
ATOM 780 C CA . LEU A 1 96 ? -3.231 -4.848 10.233 1.00 94.06 96 LEU A CA 1
ATOM 781 C C . LEU A 1 96 ? -2.514 -3.618 9.655 1.00 94.06 96 LEU A C 1
ATOM 783 O O . LEU A 1 96 ? -1.869 -3.727 8.616 1.00 94.06 96 LEU A O 1
ATOM 787 N N . GLU A 1 97 ? -2.545 -2.478 10.351 1.00 94.25 97 GLU A N 1
ATOM 788 C CA . GLU A 1 97 ? -1.782 -1.289 9.945 1.00 94.25 97 GLU A CA 1
ATOM 789 C C . GLU A 1 97 ? -0.271 -1.500 10.005 1.00 94.25 97 GLU A C 1
ATOM 791 O O . GLU A 1 97 ? 0.439 -1.171 9.057 1.00 94.25 97 GLU A O 1
ATOM 796 N N . ILE A 1 98 ? 0.232 -2.062 11.106 1.00 95.81 98 ILE A N 1
ATOM 797 C CA . ILE A 1 98 ? 1.673 -2.278 11.288 1.00 95.81 98 ILE A CA 1
ATOM 798 C C . ILE A 1 98 ? 2.207 -3.243 10.225 1.00 95.81 98 ILE A C 1
ATOM 800 O O . ILE A 1 98 ? 3.231 -2.972 9.600 1.00 95.81 98 ILE A O 1
ATOM 804 N N . THR A 1 99 ? 1.500 -4.348 9.981 1.00 96.75 99 THR A N 1
ATOM 805 C CA . THR A 1 99 ? 1.888 -5.321 8.946 1.00 96.75 99 THR A CA 1
ATOM 806 C C . THR A 1 99 ? 1.859 -4.706 7.548 1.00 96.75 99 THR A C 1
ATOM 808 O O . THR A 1 99 ? 2.793 -4.911 6.776 1.00 96.75 99 THR A O 1
ATOM 811 N N . LEU A 1 100 ? 0.851 -3.882 7.243 1.00 95.38 100 LEU A N 1
ATOM 812 C CA . LEU A 1 100 ? 0.758 -3.171 5.970 1.00 95.38 100 LEU A CA 1
ATOM 813 C C . LEU A 1 100 ? 1.932 -2.200 5.758 1.00 95.38 100 LEU A C 1
ATOM 815 O O . LEU A 1 100 ? 2.510 -2.176 4.672 1.00 95.38 100 LEU A O 1
ATOM 819 N N . ILE A 1 101 ? 2.328 -1.449 6.791 1.00 96.81 101 ILE A N 1
ATOM 820 C CA . ILE A 1 101 ? 3.503 -0.562 6.749 1.00 96.81 101 ILE A CA 1
ATOM 821 C C . ILE A 1 101 ? 4.778 -1.359 6.463 1.00 96.81 101 ILE A C 1
ATOM 823 O O . ILE A 1 101 ? 5.562 -0.959 5.603 1.00 96.81 101 ILE A O 1
ATOM 827 N N . ILE A 1 102 ? 4.979 -2.489 7.149 1.00 97.31 102 ILE A N 1
ATOM 828 C CA . ILE A 1 102 ? 6.159 -3.344 6.960 1.00 97.31 102 ILE A CA 1
ATOM 829 C C . ILE A 1 102 ? 6.215 -3.879 5.523 1.00 97.31 102 ILE A C 1
ATOM 831 O O . ILE A 1 102 ? 7.261 -3.799 4.882 1.00 97.31 102 ILE A O 1
ATOM 835 N N . PHE A 1 103 ? 5.100 -4.371 4.978 1.00 96.00 103 PHE A N 1
ATOM 836 C CA . PHE A 1 103 ? 5.068 -4.884 3.606 1.00 96.00 103 PHE A CA 1
ATOM 837 C C . PHE A 1 103 ? 5.330 -3.800 2.558 1.00 96.00 103 PHE A C 1
ATOM 839 O O . PHE A 1 103 ? 6.088 -4.035 1.612 1.00 96.00 103 PHE A O 1
ATOM 846 N N . TYR A 1 104 ? 4.795 -2.592 2.745 1.00 95.62 104 TYR A N 1
ATOM 847 C CA . TYR A 1 104 ? 5.104 -1.470 1.858 1.00 95.62 104 TYR A CA 1
ATOM 848 C C . TYR A 1 104 ? 6.550 -0.988 1.990 1.00 95.62 104 TYR A C 1
ATOM 850 O O . TYR A 1 104 ? 7.152 -0.642 0.977 1.00 95.62 104 TYR A O 1
ATOM 858 N N . LEU A 1 105 ? 7.135 -1.022 3.190 1.00 96.25 105 LEU A N 1
ATOM 859 C CA . LEU A 1 105 ? 8.551 -0.712 3.393 1.00 96.25 105 LEU A CA 1
ATOM 860 C C . LEU A 1 105 ? 9.452 -1.709 2.653 1.00 96.25 105 LEU A C 1
ATOM 862 O O . LEU A 1 105 ? 10.380 -1.296 1.963 1.00 96.25 105 LEU A O 1
ATOM 866 N N . ILE A 1 106 ? 9.150 -3.009 2.748 1.00 97.31 106 ILE A N 1
ATOM 867 C CA . ILE A 1 106 ? 9.869 -4.060 2.011 1.00 97.31 106 ILE A CA 1
ATOM 868 C C . ILE A 1 106 ? 9.698 -3.860 0.502 1.00 97.31 106 ILE A C 1
ATOM 870 O O . ILE A 1 106 ? 10.671 -3.922 -0.242 1.00 97.31 106 ILE A O 1
ATOM 874 N N . THR A 1 107 ? 8.476 -3.571 0.049 1.00 95.94 107 THR A N 1
ATOM 875 C CA . THR A 1 107 ? 8.180 -3.309 -1.368 1.00 95.94 107 THR A CA 1
ATOM 876 C C . THR A 1 107 ? 8.990 -2.124 -1.890 1.00 95.94 107 THR A C 1
ATOM 878 O O . THR A 1 107 ? 9.612 -2.227 -2.944 1.00 95.94 107 THR A O 1
ATOM 881 N N . PHE A 1 108 ? 9.031 -1.024 -1.135 1.00 96.00 108 PHE A N 1
ATOM 882 C CA . PHE A 1 108 ? 9.847 0.140 -1.458 1.00 96.00 108 PHE A CA 1
ATOM 883 C C . PHE A 1 108 ? 11.339 -0.208 -1.506 1.00 96.00 108 PHE A C 1
ATOM 885 O O . PHE A 1 108 ? 12.000 0.139 -2.479 1.00 96.00 108 PHE A O 1
ATOM 892 N N . ALA A 1 109 ? 11.867 -0.912 -0.502 1.00 96.94 109 ALA A N 1
ATOM 893 C CA . ALA A 1 109 ? 13.281 -1.277 -0.450 1.00 96.94 109 ALA A CA 1
ATOM 894 C C . ALA A 1 109 ? 13.697 -2.160 -1.638 1.00 96.94 109 ALA A C 1
ATOM 896 O O . ALA A 1 109 ? 14.741 -1.922 -2.243 1.00 96.94 109 ALA A O 1
ATOM 897 N N . LEU A 1 110 ? 12.860 -3.134 -2.009 1.00 96.31 110 LEU A N 1
ATOM 898 C CA . LEU A 1 110 ? 13.102 -3.992 -3.170 1.00 96.31 110 LEU A CA 1
ATOM 899 C C . LEU A 1 110 ? 13.067 -3.190 -4.471 1.00 96.31 110 LEU A C 1
ATOM 901 O O . LEU A 1 110 ? 14.021 -3.243 -5.238 1.00 96.31 110 LEU A O 1
ATOM 905 N N . LEU A 1 111 ? 12.034 -2.372 -4.679 1.00 94.56 111 LEU A N 1
ATOM 906 C CA . LEU A 1 111 ? 11.947 -1.486 -5.842 1.00 94.56 111 LEU A CA 1
ATOM 907 C C . LEU A 1 111 ? 13.133 -0.506 -5.910 1.00 94.56 111 LEU A C 1
ATOM 909 O O . LEU A 1 111 ? 13.676 -0.257 -6.980 1.00 94.56 111 LEU A O 1
ATOM 913 N N . ALA A 1 112 ? 13.576 0.042 -4.780 1.00 96.19 112 ALA A N 1
ATOM 914 C CA . ALA A 1 112 ? 14.717 0.951 -4.732 1.00 96.19 112 ALA A CA 1
ATOM 915 C C . ALA A 1 112 ? 16.038 0.247 -5.083 1.00 96.19 112 ALA A C 1
ATOM 917 O O . ALA A 1 112 ? 16.885 0.836 -5.754 1.00 96.19 112 ALA A O 1
ATOM 918 N N . SER A 1 113 ? 16.201 -1.020 -4.685 1.00 96.06 113 SER A N 1
ATOM 919 C CA . SER A 1 113 ? 17.391 -1.813 -5.020 1.00 96.06 113 SER A CA 1
ATOM 920 C C . SER A 1 113 ? 17.555 -2.058 -6.526 1.00 96.06 113 SER A C 1
ATOM 922 O O . SER A 1 113 ? 18.667 -2.273 -7.000 1.00 96.06 113 SER A O 1
ATOM 924 N N . GLU A 1 114 ? 16.466 -1.956 -7.291 1.00 93.62 114 GLU A N 1
ATOM 925 C CA . GLU A 1 114 ? 16.429 -2.184 -8.737 1.00 93.62 114 GLU A CA 1
ATOM 926 C C . GLU A 1 114 ? 16.753 -0.902 -9.550 1.00 93.62 114 GLU A C 1
ATOM 928 O O . GLU A 1 114 ? 16.962 -0.973 -10.764 1.00 93.62 114 GLU A O 1
ATOM 933 N N . ILE A 1 115 ? 16.885 0.271 -8.902 1.00 94.00 115 ILE A N 1
ATOM 934 C CA . ILE A 1 115 ? 17.173 1.563 -9.565 1.00 94.00 115 ILE A CA 1
ATOM 935 C C . ILE A 1 115 ? 18.453 1.554 -10.415 1.00 94.00 115 ILE A C 1
ATOM 937 O O . ILE A 1 115 ? 18.372 1.982 -11.572 1.00 94.00 115 ILE A O 1
ATOM 941 N N . PRO A 1 116 ? 19.614 1.066 -9.928 1.00 93.38 116 PRO A N 1
ATOM 942 C CA . PRO A 1 116 ? 20.851 1.097 -10.712 1.00 93.38 116 PRO A CA 1
ATOM 943 C C . PRO A 1 116 ? 20.730 0.325 -12.029 1.00 93.38 116 PRO A C 1
ATOM 945 O O . PRO A 1 116 ? 21.300 0.719 -13.047 1.00 93.38 116 PRO A O 1
ATOM 948 N N . PHE A 1 117 ? 19.937 -0.751 -12.029 1.00 89.25 117 PHE A N 1
ATOM 949 C CA . PHE A 1 117 ? 19.664 -1.528 -13.231 1.00 89.25 117 PHE A CA 1
ATOM 950 C C . PHE A 1 117 ? 18.861 -0.709 -14.252 1.00 89.25 117 PHE A C 1
ATOM 952 O O . PHE A 1 117 ? 19.193 -0.685 -15.438 1.00 89.25 117 PHE A O 1
ATOM 959 N N . TRP A 1 118 ? 17.834 0.018 -13.808 1.00 89.12 118 TRP A N 1
ATOM 960 C CA . TRP A 1 118 ? 17.043 0.878 -14.693 1.00 89.12 118 TRP A CA 1
ATOM 961 C C . TRP A 1 118 ? 17.824 2.093 -15.204 1.00 89.12 118 TRP A C 1
ATOM 963 O O . TRP A 1 118 ? 17.586 2.530 -16.328 1.00 89.12 118 TRP A O 1
ATOM 973 N N . ASP A 1 119 ? 18.762 2.628 -14.421 1.00 90.75 119 ASP A N 1
ATOM 974 C CA . ASP A 1 119 ? 19.669 3.693 -14.867 1.00 90.75 119 ASP A CA 1
ATOM 975 C C . ASP A 1 119 ? 20.627 3.212 -15.960 1.00 90.75 119 ASP A C 1
ATOM 977 O O . ASP A 1 119 ? 20.843 3.919 -16.948 1.00 90.75 119 ASP A O 1
ATOM 981 N N . ALA A 1 120 ? 21.136 1.982 -15.849 1.00 88.06 120 ALA A N 1
ATOM 982 C CA . ALA A 1 120 ? 21.941 1.372 -16.904 1.00 88.06 120 ALA A CA 1
ATOM 983 C C . ALA A 1 120 ? 21.155 1.229 -18.223 1.00 88.06 120 ALA A C 1
ATOM 985 O O . ALA A 1 120 ? 21.712 1.447 -19.299 1.00 88.06 120 ALA A O 1
ATOM 986 N N . VAL A 1 121 ? 19.853 0.927 -18.144 1.00 84.25 121 VAL A N 1
ATOM 987 C CA . VAL A 1 121 ? 18.950 0.827 -19.307 1.00 84.25 121 VAL A CA 1
ATOM 988 C C . VAL A 1 121 ? 18.635 2.195 -19.935 1.00 84.25 121 VAL A C 1
ATOM 990 O O . VAL A 1 121 ? 18.485 2.289 -21.153 1.00 84.25 121 VAL A O 1
ATOM 993 N N . ASP A 1 122 ? 18.532 3.256 -19.132 1.00 83.25 122 ASP A N 1
ATOM 994 C CA . ASP A 1 122 ? 18.217 4.622 -19.597 1.00 83.25 122 ASP A CA 1
ATOM 995 C C . ASP A 1 122 ? 19.449 5.328 -20.209 1.00 83.25 122 ASP A C 1
ATOM 997 O O . ASP A 1 122 ? 19.319 6.288 -20.975 1.00 83.25 122 ASP A O 1
ATOM 1001 N N . ASN A 1 123 ? 20.663 4.845 -19.913 1.00 83.56 123 ASN A N 1
ATOM 1002 C CA . ASN A 1 123 ? 21.906 5.451 -20.382 1.00 83.56 123 ASN A CA 1
ATOM 1003 C C . ASN A 1 123 ? 22.027 5.451 -21.920 1.00 83.56 123 ASN A C 1
ATOM 1005 O O . ASN A 1 123 ? 21.852 4.442 -22.610 1.00 83.56 123 ASN A O 1
ATOM 1009 N N . LYS A 1 124 ? 22.358 6.626 -22.476 1.00 64.56 124 LYS A N 1
ATOM 1010 C CA . LYS A 1 124 ? 22.242 6.955 -23.913 1.00 64.56 124 LYS A CA 1
ATOM 1011 C C . LYS A 1 124 ? 23.047 6.068 -24.875 1.00 64.56 124 LYS A C 1
ATOM 1013 O O . LYS A 1 124 ? 22.742 6.056 -26.068 1.00 64.56 124 LYS A O 1
ATOM 1018 N N . SER A 1 125 ? 24.070 5.355 -24.402 1.00 61.00 125 SER A N 1
ATOM 1019 C CA . SER A 1 125 ? 24.881 4.485 -25.263 1.00 61.00 125 SER A CA 1
ATOM 1020 C C . SER A 1 125 ? 24.135 3.206 -25.668 1.00 61.00 125 SER A C 1
ATOM 1022 O O . SER A 1 125 ? 24.267 2.776 -26.813 1.00 61.00 125 SER A O 1
ATOM 1024 N N . LEU A 1 126 ? 23.287 2.648 -24.791 1.00 59.75 126 LEU A N 1
ATOM 1025 C CA . LEU A 1 126 ? 22.469 1.463 -25.085 1.00 59.75 126 LEU A CA 1
ATOM 1026 C C . LEU A 1 126 ? 21.174 1.810 -25.838 1.00 59.75 126 LEU A C 1
ATOM 1028 O O . LEU A 1 126 ? 20.704 1.034 -26.673 1.00 59.75 126 LEU A O 1
ATOM 1032 N N . THR A 1 127 ? 20.596 2.987 -25.582 1.00 60.81 127 THR A N 1
ATOM 1033 C CA . THR A 1 127 ? 19.259 3.358 -26.085 1.00 60.81 127 THR A CA 1
ATOM 1034 C C . THR A 1 127 ? 19.174 3.566 -27.596 1.00 60.81 127 THR A C 1
ATOM 1036 O O . THR A 1 127 ? 18.079 3.502 -28.145 1.00 60.81 127 THR A O 1
ATOM 1039 N N . LYS A 1 128 ? 20.298 3.737 -28.311 1.00 68.06 128 LYS A N 1
ATOM 1040 C CA . LYS A 1 128 ? 20.291 3.757 -29.789 1.00 68.06 128 LYS A CA 1
ATOM 1041 C C . LYS A 1 128 ? 19.920 2.403 -30.408 1.00 68.06 128 LYS A C 1
ATOM 1043 O O . LYS A 1 128 ? 19.471 2.379 -31.550 1.00 68.06 128 LYS A O 1
ATOM 1048 N N . LYS A 1 129 ? 20.115 1.297 -29.680 1.00 67.19 129 LYS A N 1
ATOM 1049 C CA . LYS A 1 129 ? 19.778 -0.066 -30.128 1.00 67.19 129 LYS A CA 1
ATOM 1050 C C . LYS A 1 129 ? 18.608 -0.692 -29.361 1.00 67.19 129 LYS A C 1
ATOM 1052 O O . LYS A 1 129 ? 18.025 -1.651 -29.855 1.00 67.19 129 LYS A O 1
ATOM 1057 N N . LEU A 1 130 ? 18.270 -0.177 -28.178 1.00 73.31 130 LEU A N 1
ATOM 1058 C CA . LEU A 1 130 ? 17.189 -0.713 -27.350 1.00 73.31 130 LEU A CA 1
ATOM 1059 C C . LEU A 1 130 ? 15.799 -0.255 -27.807 1.00 73.31 130 LEU A C 1
ATOM 1061 O O . LEU A 1 130 ? 15.601 0.876 -28.249 1.00 73.31 130 LEU A O 1
ATOM 1065 N N . ASP A 1 131 ? 14.816 -1.135 -27.622 1.00 84.50 131 ASP A N 1
ATOM 1066 C CA . ASP A 1 131 ? 13.412 -0.841 -27.886 1.00 84.50 131 ASP A CA 1
ATOM 1067 C C . ASP A 1 131 ? 12.916 0.313 -26.989 1.00 84.50 131 ASP A C 1
ATOM 1069 O O . ASP A 1 131 ? 13.083 0.298 -25.764 1.00 84.50 131 ASP A O 1
ATOM 1073 N N . LYS A 1 132 ? 12.254 1.307 -27.595 1.00 86.94 132 LYS A N 1
ATOM 1074 C CA . LYS A 1 132 ? 11.646 2.461 -26.908 1.00 86.94 132 LYS A CA 1
ATOM 1075 C C . LYS A 1 132 ? 10.698 2.022 -25.786 1.00 86.94 132 LYS A C 1
ATOM 1077 O O . LYS A 1 132 ? 10.531 2.744 -24.802 1.00 86.94 132 LYS A O 1
ATOM 1082 N N . THR A 1 133 ? 10.095 0.837 -25.914 1.00 88.56 133 THR A N 1
ATOM 1083 C CA . THR A 1 133 ? 9.198 0.292 -24.889 1.00 88.56 133 THR A CA 1
ATOM 1084 C C . THR A 1 133 ? 9.918 -0.059 -23.582 1.00 88.56 133 THR A C 1
ATOM 1086 O O . THR A 1 133 ? 9.336 0.120 -22.512 1.00 88.56 133 THR A O 1
ATOM 1089 N N . LEU A 1 134 ? 11.196 -0.457 -23.637 1.00 89.50 134 LEU A N 1
ATOM 1090 C CA . LEU A 1 134 ? 11.986 -0.812 -22.452 1.00 89.50 134 LEU A CA 1
ATOM 1091 C C . LEU A 1 134 ? 12.332 0.425 -21.611 1.00 89.50 134 LEU A C 1
ATOM 1093 O O . LEU A 1 134 ? 12.223 0.405 -20.387 1.00 89.50 134 LEU A O 1
ATOM 1097 N N . VAL A 1 135 ? 12.676 1.533 -22.277 1.00 89.88 135 VAL A N 1
ATOM 1098 C CA . VAL A 1 135 ? 12.940 2.826 -21.622 1.00 89.88 135 VAL A CA 1
ATOM 1099 C C . VAL A 1 135 ? 11.679 3.341 -20.925 1.00 89.88 135 VAL A C 1
ATOM 1101 O O . VAL A 1 135 ? 11.737 3.822 -19.793 1.00 89.88 135 VAL A O 1
ATOM 1104 N N . SER A 1 136 ? 10.514 3.196 -21.566 1.00 92.50 136 SER A N 1
ATOM 1105 C CA . SER A 1 136 ? 9.233 3.547 -20.944 1.00 92.50 136 SER A CA 1
ATOM 1106 C C . SER A 1 136 ? 8.949 2.701 -19.700 1.00 92.50 136 SER A C 1
ATOM 1108 O O . SER A 1 136 ? 8.473 3.237 -18.701 1.00 92.50 136 SER A O 1
ATOM 1110 N N . ALA A 1 137 ? 9.254 1.400 -19.737 1.00 93.06 137 ALA A N 1
ATOM 1111 C CA . ALA A 1 137 ? 9.092 0.509 -18.590 1.00 93.06 137 ALA A CA 1
ATOM 1112 C C . ALA A 1 137 ? 10.037 0.877 -17.434 1.00 93.06 137 ALA A C 1
ATOM 1114 O O . ALA A 1 137 ? 9.593 0.968 -16.295 1.00 93.06 137 ALA A O 1
ATOM 1115 N N . ALA A 1 138 ? 11.306 1.183 -17.718 1.00 92.38 138 ALA A N 1
ATOM 1116 C CA . ALA A 1 138 ? 12.266 1.640 -16.710 1.00 92.38 138 ALA A CA 1
ATOM 1117 C C . ALA A 1 138 ? 11.801 2.934 -16.013 1.00 92.38 138 ALA A C 1
ATOM 1119 O O . ALA A 1 138 ? 11.844 3.047 -14.787 1.00 92.38 138 ALA A O 1
ATOM 1120 N N . ARG A 1 139 ? 11.283 3.901 -16.783 1.00 93.56 139 ARG A N 1
ATOM 1121 C CA . ARG A 1 139 ? 10.712 5.144 -16.234 1.00 93.56 139 ARG A CA 1
ATOM 1122 C C . ARG A 1 139 ? 9.458 4.893 -15.399 1.00 93.56 139 ARG A C 1
ATOM 1124 O O . ARG A 1 139 ? 9.300 5.523 -14.356 1.00 93.56 139 ARG A O 1
ATOM 1131 N N . ALA A 1 140 ? 8.599 3.966 -15.823 1.00 95.38 140 ALA A N 1
ATOM 1132 C CA . ALA A 1 140 ? 7.435 3.546 -15.047 1.00 95.38 140 ALA A CA 1
ATOM 1133 C C . ALA A 1 140 ? 7.843 2.924 -13.700 1.00 95.38 140 ALA A C 1
ATOM 1135 O O . ALA A 1 140 ? 7.272 3.285 -12.673 1.00 95.38 140 ALA A O 1
ATOM 1136 N N . SER A 1 141 ? 8.876 2.076 -13.673 1.00 94.81 141 SER A N 1
ATOM 1137 C CA . SER A 1 141 ? 9.413 1.500 -12.432 1.00 94.81 141 SER A CA 1
ATOM 1138 C C . SER A 1 141 ? 9.967 2.568 -11.486 1.00 94.81 141 SER A C 1
ATOM 1140 O O . SER A 1 141 ? 9.618 2.582 -10.308 1.00 94.81 141 SER A O 1
ATOM 1142 N N . LYS A 1 142 ? 10.746 3.533 -12.000 1.00 94.94 142 LYS A N 1
ATOM 1143 C CA . LYS A 1 142 ? 11.234 4.683 -11.210 1.00 94.94 142 LYS A CA 1
ATOM 1144 C C . LYS A 1 142 ? 10.079 5.491 -10.604 1.00 94.94 142 LYS A C 1
ATOM 1146 O O . LYS A 1 142 ? 10.119 5.845 -9.426 1.00 94.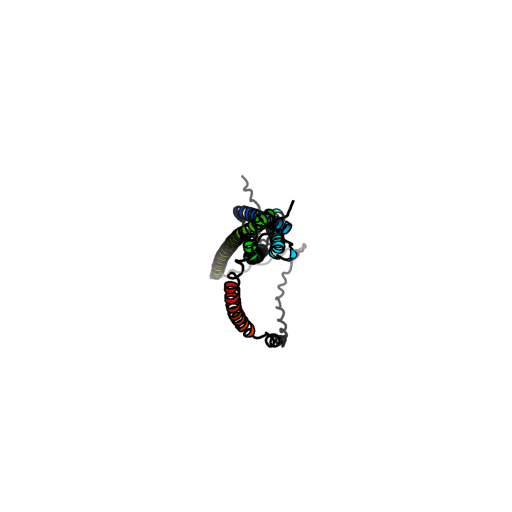94 142 LYS A O 1
ATOM 1151 N N . ALA A 1 143 ? 9.028 5.746 -11.387 1.00 96.88 143 ALA A N 1
ATOM 1152 C CA . ALA A 1 143 ? 7.826 6.418 -10.900 1.00 96.88 143 ALA A CA 1
ATOM 1153 C C . ALA A 1 143 ? 7.106 5.596 -9.817 1.00 96.88 143 ALA A C 1
ATOM 1155 O O . ALA A 1 143 ? 6.684 6.158 -8.808 1.00 96.88 143 ALA A O 1
ATOM 1156 N N . ALA A 1 144 ? 7.018 4.271 -9.977 1.00 96.25 144 ALA A N 1
ATOM 1157 C CA . ALA A 1 144 ? 6.450 3.381 -8.967 1.00 96.25 144 ALA A CA 1
ATOM 1158 C C . ALA A 1 144 ? 7.221 3.458 -7.639 1.00 96.25 144 ALA A C 1
ATOM 1160 O O . ALA A 1 144 ? 6.597 3.507 -6.579 1.00 96.25 144 ALA A O 1
ATOM 1161 N N . VAL A 1 145 ? 8.556 3.553 -7.683 1.00 96.69 145 VAL A N 1
ATOM 1162 C CA . VAL A 1 145 ? 9.380 3.730 -6.476 1.00 96.69 145 VAL A CA 1
ATOM 1163 C C . VAL A 1 145 ? 9.043 5.045 -5.779 1.00 96.69 145 VAL A C 1
ATOM 1165 O O . VAL A 1 145 ? 8.753 5.045 -4.583 1.00 96.69 145 VAL A O 1
ATOM 1168 N N . ALA A 1 146 ? 9.004 6.155 -6.520 1.00 96.62 146 ALA A N 1
ATOM 1169 C CA . ALA A 1 146 ? 8.658 7.459 -5.959 1.00 96.62 146 ALA A CA 1
ATOM 1170 C C . ALA A 1 146 ? 7.258 7.453 -5.313 1.00 96.62 146 ALA A C 1
ATOM 1172 O O . ALA A 1 146 ? 7.086 7.925 -4.188 1.00 96.62 146 ALA A O 1
ATOM 1173 N N . LEU A 1 147 ? 6.268 6.851 -5.981 1.00 96.50 147 LEU A N 1
ATOM 1174 C CA . LEU A 1 147 ? 4.915 6.704 -5.439 1.00 96.50 147 LEU A CA 1
ATOM 1175 C C . LEU A 1 147 ? 4.873 5.793 -4.207 1.00 96.50 147 LEU A C 1
ATOM 1177 O O . LEU A 1 147 ? 4.105 6.062 -3.285 1.00 96.50 147 LEU A O 1
ATOM 1181 N N . SER A 1 148 ? 5.708 4.752 -4.148 1.00 95.50 148 SER A N 1
ATOM 1182 C CA . SER A 1 148 ? 5.771 3.855 -2.989 1.00 95.50 148 SER A CA 1
ATOM 1183 C C . SER A 1 148 ? 6.276 4.556 -1.722 1.00 95.50 148 SER A C 1
ATOM 1185 O O . SER A 1 148 ? 5.759 4.281 -0.640 1.00 95.50 148 SER A O 1
ATOM 1187 N N . ILE A 1 149 ? 7.182 5.536 -1.846 1.00 95.81 149 ILE A N 1
ATOM 1188 C CA . ILE A 1 149 ? 7.605 6.387 -0.719 1.00 95.81 149 ILE A CA 1
ATOM 1189 C C . ILE A 1 149 ? 6.431 7.235 -0.227 1.00 95.81 149 ILE A C 1
ATOM 1191 O O . ILE A 1 149 ? 6.165 7.295 0.973 1.00 95.81 149 ILE A O 1
ATOM 1195 N N . ILE A 1 150 ? 5.703 7.875 -1.146 1.00 96.50 150 ILE A N 1
ATOM 1196 C CA . ILE A 1 150 ? 4.538 8.704 -0.800 1.00 96.50 150 ILE A CA 1
ATOM 1197 C C . ILE A 1 150 ? 3.472 7.849 -0.102 1.00 96.50 150 ILE A C 1
ATOM 1199 O O . ILE A 1 150 ? 2.912 8.256 0.919 1.00 96.50 150 ILE A O 1
ATOM 1203 N N . GLN A 1 151 ? 3.232 6.639 -0.608 1.00 95.88 151 GLN A N 1
ATOM 1204 C CA . GLN A 1 151 ? 2.320 5.676 -0.001 1.00 95.88 151 GLN A CA 1
ATOM 1205 C C . GLN A 1 151 ? 2.770 5.276 1.407 1.00 95.88 151 GLN A C 1
ATOM 1207 O O . GLN A 1 151 ? 1.963 5.292 2.336 1.00 95.88 151 GLN A O 1
ATOM 1212 N N . PHE A 1 152 ? 4.055 4.968 1.585 1.00 95.50 152 PHE A N 1
ATOM 1213 C CA . PHE A 1 152 ? 4.629 4.629 2.884 1.00 95.50 152 PHE A CA 1
ATOM 1214 C C . PHE A 1 152 ? 4.451 5.767 3.899 1.00 95.50 152 PHE A C 1
ATOM 1216 O O . PHE A 1 152 ? 3.939 5.539 4.994 1.00 95.50 152 PHE A O 1
ATOM 1223 N N . LEU A 1 153 ? 4.778 7.008 3.524 1.00 96.25 153 LEU A N 1
ATOM 1224 C CA . LEU A 1 153 ? 4.590 8.178 4.390 1.00 96.25 153 LEU A CA 1
ATOM 1225 C C . LEU A 1 153 ? 3.116 8.391 4.755 1.00 96.25 153 LEU A C 1
ATOM 1227 O O . LEU A 1 153 ? 2.792 8.701 5.902 1.00 96.25 153 LEU A O 1
ATOM 1231 N N . THR A 1 154 ? 2.211 8.170 3.800 1.00 95.00 154 THR A N 1
ATOM 1232 C CA . THR A 1 154 ? 0.764 8.275 4.027 1.00 95.00 154 THR A CA 1
ATOM 1233 C C . THR A 1 154 ? 0.263 7.198 4.998 1.00 95.00 154 THR A C 1
ATOM 1235 O O . THR A 1 154 ? -0.601 7.476 5.833 1.00 95.00 154 THR A O 1
ATOM 1238 N N . LEU A 1 155 ? 0.810 5.979 4.937 1.00 94.56 155 LEU A N 1
ATOM 1239 C CA . LEU A 1 155 ? 0.509 4.895 5.881 1.00 94.56 155 LEU A CA 1
ATOM 1240 C C . LEU A 1 155 ? 1.035 5.201 7.290 1.00 94.56 155 LEU A C 1
ATOM 1242 O O . LEU A 1 155 ? 0.289 5.071 8.259 1.00 94.56 155 LEU A O 1
ATOM 1246 N N . VAL A 1 156 ? 2.274 5.686 7.413 1.00 96.06 156 VAL A N 1
ATOM 1247 C CA . VAL A 1 156 ? 2.848 6.103 8.705 1.00 96.06 156 VAL A CA 1
ATOM 1248 C C . VAL A 1 156 ? 2.024 7.232 9.331 1.00 96.06 156 VAL A C 1
ATOM 1250 O O . VAL A 1 156 ? 1.700 7.178 10.519 1.00 96.06 156 VAL A O 1
ATOM 1253 N N . GLY A 1 157 ? 1.617 8.223 8.531 1.00 94.75 157 GLY A N 1
ATOM 1254 C CA . GLY A 1 157 ? 0.727 9.295 8.976 1.00 94.75 157 GLY A CA 1
ATOM 1255 C C . GLY A 1 157 ? -0.611 8.758 9.491 1.00 94.75 157 GLY A C 1
ATOM 1256 O O . GLY A 1 157 ? -1.008 9.070 10.615 1.00 94.75 157 GLY A O 1
ATOM 1257 N N . SER A 1 158 ? -1.276 7.900 8.709 1.00 93.25 158 SER A N 1
ATOM 1258 C CA . SER A 1 158 ? -2.529 7.221 9.085 1.00 93.25 158 SER A CA 1
ATOM 1259 C C . SER A 1 158 ? -2.412 6.477 10.417 1.00 93.25 158 SER A C 1
ATOM 1261 O O . SER A 1 158 ? -3.221 6.688 11.325 1.00 93.25 158 SER A O 1
ATOM 1263 N N . MET A 1 159 ? -1.365 5.663 10.571 1.00 94.12 159 MET A N 1
ATOM 1264 C CA . MET A 1 159 ? -1.095 4.926 11.803 1.00 94.12 159 MET A CA 1
ATOM 1265 C C . MET A 1 159 ? -0.877 5.872 12.988 1.00 94.12 159 MET A C 1
ATOM 1267 O O . MET A 1 159 ? -1.435 5.639 14.060 1.00 94.12 159 MET A O 1
ATOM 1271 N N . GLY A 1 160 ? -0.125 6.962 12.810 1.00 94.25 160 GLY A N 1
ATOM 1272 C CA . GLY A 1 160 ? 0.090 7.968 13.853 1.00 94.25 160 GLY A CA 1
ATOM 1273 C C . GLY A 1 160 ? -1.218 8.597 14.343 1.00 94.25 160 GLY A C 1
ATOM 1274 O O . GLY A 1 160 ? -1.434 8.742 15.551 1.00 94.25 160 GLY A O 1
ATOM 1275 N N . PHE A 1 161 ? -2.141 8.902 13.427 1.00 93.00 161 PHE A N 1
ATOM 1276 C CA . PHE A 1 161 ? -3.471 9.390 13.789 1.00 93.00 161 PHE A CA 1
ATOM 1277 C C . PHE A 1 161 ? -4.309 8.336 14.519 1.00 93.00 161 PHE A C 1
ATOM 1279 O O . PHE A 1 161 ? -4.940 8.666 15.528 1.00 93.00 161 PHE A O 1
ATOM 1286 N N . LEU A 1 162 ? -4.287 7.078 14.067 1.00 90.50 162 LEU A N 1
ATOM 1287 C CA . LEU A 1 162 ? -4.993 5.978 14.729 1.00 90.50 162 LEU A CA 1
ATOM 1288 C C . LEU A 1 162 ? -4.457 5.745 16.151 1.00 90.50 162 LEU A C 1
ATOM 1290 O O . LEU A 1 162 ? -5.234 5.671 17.104 1.00 90.50 162 LEU A O 1
ATOM 1294 N N . ALA A 1 163 ? -3.134 5.712 16.317 1.00 91.81 163 ALA A N 1
ATOM 1295 C CA . ALA A 1 163 ? -2.477 5.570 17.613 1.00 91.81 163 ALA A CA 1
ATOM 1296 C C . ALA A 1 163 ? -2.844 6.722 18.561 1.00 91.81 163 ALA A C 1
ATOM 1298 O O . ALA A 1 163 ? -3.189 6.488 19.722 1.00 91.81 163 ALA A O 1
ATOM 1299 N N . ARG A 1 164 ? -2.859 7.968 18.062 1.00 92.00 164 ARG A N 1
ATOM 1300 C CA . ARG A 1 164 ? -3.288 9.140 18.839 1.00 92.00 164 ARG A CA 1
ATOM 1301 C C . ARG A 1 164 ? -4.757 9.048 19.253 1.00 92.00 164 ARG A C 1
ATOM 1303 O O . ARG A 1 164 ? -5.081 9.393 20.389 1.00 92.00 164 ARG A O 1
ATOM 1310 N N . ALA A 1 165 ? -5.642 8.593 18.367 1.00 89.00 165 ALA A N 1
ATOM 1311 C CA . ALA A 1 165 ? -7.059 8.419 18.678 1.00 89.00 165 ALA A CA 1
ATOM 1312 C C . ALA A 1 165 ? -7.265 7.382 19.795 1.00 89.00 165 ALA A C 1
ATOM 1314 O O . ALA A 1 165 ? -7.963 7.661 20.772 1.00 89.00 165 ALA A O 1
ATOM 1315 N N . ILE A 1 166 ? -6.577 6.237 19.708 1.00 89.19 166 ILE A N 1
ATOM 1316 C CA . ILE A 1 166 ? -6.596 5.195 20.744 1.00 89.19 166 ILE A CA 1
ATOM 1317 C C . ILE A 1 166 ? -6.047 5.743 22.067 1.00 89.19 166 ILE A C 1
ATOM 1319 O O . ILE A 1 166 ? -6.648 5.528 23.120 1.00 89.19 166 ILE A O 1
ATOM 1323 N N . TYR A 1 167 ? -4.943 6.494 22.031 1.00 90.62 167 TYR A N 1
ATOM 1324 C CA . TYR A 1 167 ? -4.363 7.100 23.229 1.00 90.62 167 TYR A CA 1
ATOM 1325 C C . TYR A 1 167 ? -5.340 8.057 23.924 1.00 90.62 167 TYR A C 1
ATOM 1327 O O . TYR A 1 167 ? -5.560 7.940 25.129 1.00 90.62 167 TYR A O 1
ATOM 1335 N N . LYS A 1 168 ? -5.986 8.962 23.171 1.00 89.31 168 LYS A N 1
ATOM 1336 C CA . LYS A 1 168 ? -6.979 9.899 23.729 1.00 89.31 168 LYS A CA 1
ATOM 1337 C C . LYS A 1 168 ? -8.176 9.167 24.334 1.00 89.31 168 LYS A C 1
ATOM 1339 O O . LYS A 1 168 ? -8.627 9.538 25.414 1.00 89.31 168 LYS A O 1
ATOM 1344 N N . TYR A 1 169 ? -8.661 8.123 23.666 1.00 86.38 169 TYR A N 1
ATOM 1345 C CA . TYR A 1 169 ? -9.759 7.304 24.173 1.00 86.38 169 TYR A CA 1
ATOM 1346 C C . TYR A 1 169 ? -9.386 6.606 25.489 1.00 86.38 169 TYR A C 1
ATOM 1348 O O . TYR A 1 169 ? -10.152 6.647 26.452 1.00 86.38 169 TYR A O 1
ATOM 1356 N N . ARG A 1 170 ? -8.176 6.034 25.578 1.00 86.75 170 ARG A N 1
ATOM 1357 C CA . ARG A 1 170 ? -7.683 5.408 26.816 1.00 86.75 170 ARG A CA 1
ATOM 1358 C C . ARG A 1 170 ? -7.515 6.421 27.947 1.00 86.75 170 ARG A C 1
ATOM 1360 O O . ARG A 1 170 ? -7.907 6.126 29.070 1.00 86.75 170 ARG A O 1
ATOM 1367 N N . ALA A 1 171 ? -6.981 7.607 27.654 1.00 87.69 171 ALA A N 1
ATOM 1368 C CA . ALA A 1 171 ? -6.821 8.668 28.646 1.00 87.69 171 ALA A CA 1
ATOM 1369 C C . ALA A 1 171 ? -8.172 9.112 29.239 1.00 87.69 171 ALA A C 1
ATOM 1371 O O . ALA A 1 171 ? -8.285 9.242 30.455 1.00 87.69 171 ALA A O 1
ATOM 1372 N N . ALA A 1 172 ? -9.208 9.264 28.406 1.00 85.88 172 ALA A N 1
ATOM 1373 C CA . ALA A 1 172 ? -10.550 9.629 28.864 1.00 85.88 172 ALA A CA 1
ATOM 1374 C C . ALA A 1 172 ? -11.170 8.561 29.785 1.00 85.88 172 ALA A C 1
ATOM 1376 O O . ALA A 1 172 ? -11.728 8.895 30.830 1.00 85.88 172 ALA A O 1
ATOM 1377 N N . CYS A 1 173 ? -11.015 7.277 29.446 1.00 80.50 173 CYS A N 1
ATOM 1378 C CA . CYS A 1 173 ? -11.531 6.177 30.267 1.00 80.50 173 CYS A CA 1
ATOM 1379 C C . CYS A 1 173 ? -10.860 6.119 31.650 1.00 80.50 173 CYS A C 1
ATOM 1381 O O . CYS A 1 173 ? -11.530 5.891 32.660 1.00 80.50 173 CYS A O 1
ATOM 1383 N N . SER A 1 174 ? -9.547 6.364 31.712 1.00 78.38 174 SER A N 1
AT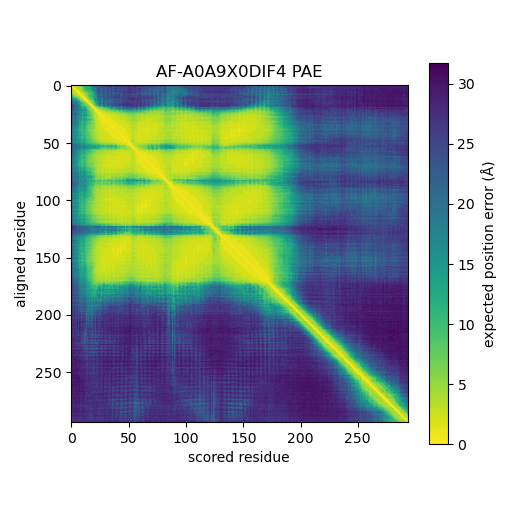OM 1384 C CA . SER A 1 174 ? -8.800 6.380 32.974 1.00 78.38 174 SER A CA 1
ATOM 1385 C C . SER A 1 174 ? -9.265 7.497 33.916 1.00 78.38 174 SER A C 1
ATOM 1387 O O . SER A 1 174 ? -9.383 7.275 35.121 1.00 78.38 174 SER A O 1
ATOM 1389 N N . SER A 1 175 ? -9.575 8.686 33.387 1.00 78.25 175 SER A N 1
ATOM 1390 C CA . SER A 1 175 ? -10.039 9.823 34.194 1.00 78.25 175 SER A CA 1
ATOM 1391 C C . SER A 1 175 ? -11.440 9.611 34.778 1.00 78.25 175 SER A C 1
ATOM 1393 O O . SER A 1 175 ? -11.666 9.921 35.948 1.00 78.25 175 SER A O 1
ATOM 1395 N N . THR A 1 176 ? -12.372 9.034 34.013 1.00 70.94 176 THR A N 1
ATOM 1396 C CA . THR A 1 176 ? -13.737 8.757 34.498 1.00 70.94 176 THR A CA 1
ATOM 1397 C C . THR A 1 176 ? -13.748 7.701 35.604 1.00 70.94 176 THR A C 1
ATOM 1399 O O . THR A 1 176 ? -14.469 7.848 36.593 1.00 70.94 176 THR A O 1
ATOM 1402 N N . SER A 1 177 ? -12.902 6.671 35.496 1.00 62.66 177 SER A N 1
ATOM 1403 C CA . SER A 1 177 ? -12.784 5.639 36.535 1.00 62.66 177 SER A CA 1
ATOM 1404 C C . SER A 1 177 ? -12.244 6.192 37.858 1.00 62.66 177 SER A C 1
ATOM 1406 O O . SER A 1 177 ? -12.684 5.756 38.923 1.00 62.66 177 SER A O 1
ATOM 1408 N N . ALA A 1 178 ? -11.316 7.153 37.815 1.00 63.78 178 ALA A N 1
ATOM 1409 C CA . ALA A 1 178 ? -10.771 7.774 39.022 1.00 63.78 178 ALA A CA 1
ATOM 1410 C C . ALA A 1 178 ? -11.843 8.570 39.789 1.00 63.78 178 ALA A C 1
ATOM 1412 O O . ALA A 1 178 ? -11.898 8.516 41.018 1.00 63.78 178 ALA A O 1
ATOM 1413 N N . HIS A 1 179 ? -12.745 9.250 39.074 1.00 59.44 179 HIS A N 1
ATOM 1414 C CA . HIS A 1 179 ? -13.807 10.035 39.702 1.00 59.44 179 HIS A CA 1
ATOM 1415 C C . HIS A 1 179 ? -14.951 9.163 40.248 1.00 59.44 179 HIS A C 1
ATOM 1417 O O . HIS A 1 179 ? -15.463 9.423 41.338 1.00 59.44 179 HIS A O 1
ATOM 1423 N N . ALA A 1 180 ? -15.292 8.067 39.560 1.00 59.09 180 ALA A N 1
ATOM 1424 C CA . ALA A 1 180 ? -16.260 7.087 40.058 1.00 59.09 180 ALA A CA 1
ATOM 1425 C C . ALA A 1 180 ? -15.787 6.400 41.356 1.00 59.09 180 ALA A C 1
ATOM 1427 O O . ALA A 1 180 ? -16.576 6.219 42.286 1.00 59.09 180 ALA A O 1
ATOM 1428 N N . GLY A 1 181 ? -14.489 6.086 41.466 1.00 59.91 181 GLY A N 1
ATOM 1429 C CA . GLY A 1 181 ? -13.899 5.552 42.700 1.00 59.91 181 GLY A CA 1
ATOM 1430 C C . GLY A 1 181 ? -13.919 6.551 43.863 1.00 59.91 181 GLY A C 1
ATOM 1431 O O . GLY A 1 181 ? -14.127 6.166 45.015 1.00 59.91 181 GLY A O 1
ATOM 1432 N N . GLN A 1 182 ? -13.777 7.846 43.570 1.00 58.66 182 GLN A N 1
ATOM 1433 C CA . GLN A 1 182 ? -13.798 8.895 44.587 1.00 58.66 182 GLN A CA 1
ATOM 1434 C C . GLN A 1 182 ? -15.193 9.058 45.216 1.00 58.66 182 GLN A C 1
ATOM 1436 O O . GLN A 1 182 ? -15.302 9.124 46.439 1.00 58.66 182 GLN A O 1
ATOM 1441 N N . ILE A 1 183 ? -16.265 9.019 44.415 1.00 59.06 183 ILE A N 1
ATOM 1442 C CA . ILE A 1 183 ? -17.652 9.130 44.909 1.00 59.06 183 ILE A CA 1
ATOM 1443 C C . ILE A 1 183 ? -18.049 7.907 45.753 1.00 59.06 183 ILE A C 1
ATOM 1445 O O . ILE A 1 183 ? -18.756 8.046 46.757 1.00 59.06 183 ILE A O 1
ATOM 1449 N N . HIS A 1 184 ? -17.572 6.710 45.393 1.00 51.53 184 HIS A N 1
ATOM 1450 C CA . HIS A 1 184 ? -17.888 5.498 46.149 1.00 51.53 184 HIS A CA 1
ATOM 1451 C C . HIS A 1 184 ? -17.222 5.485 47.537 1.00 51.53 184 HIS A C 1
ATOM 1453 O O . HIS A 1 184 ? -17.845 5.051 48.511 1.00 51.53 184 HIS A O 1
ATOM 1459 N N . ASN A 1 185 ? -16.007 6.027 47.666 1.00 59.19 185 ASN A N 1
ATOM 1460 C CA . ASN A 1 185 ? -15.346 6.151 48.968 1.00 59.19 185 ASN A CA 1
ATOM 1461 C C . ASN A 1 185 ? -15.977 7.244 49.845 1.00 59.19 185 ASN A C 1
ATOM 1463 O O . ASN A 1 185 ? -16.141 7.032 51.044 1.00 59.19 185 ASN A O 1
ATOM 1467 N N . SER A 1 186 ? -16.437 8.363 49.269 1.00 56.56 186 SER A N 1
ATOM 1468 C CA . SER A 1 186 ? -17.122 9.417 50.038 1.00 56.56 186 SER A CA 1
ATOM 1469 C C . SER A 1 186 ? -18.459 8.963 50.638 1.00 56.56 186 SER A C 1
ATOM 1471 O O . SER A 1 186 ? -18.832 9.415 51.721 1.00 56.56 186 SER A O 1
ATOM 1473 N N . ARG A 1 187 ? -19.184 8.049 49.973 1.00 48.91 187 ARG A N 1
ATOM 1474 C CA . ARG A 1 187 ? -20.433 7.478 50.512 1.00 48.91 187 ARG A CA 1
ATOM 1475 C C . ARG A 1 187 ? -20.205 6.419 51.589 1.00 48.91 187 ARG A C 1
ATOM 1477 O O . ARG A 1 187 ? -21.032 6.318 52.492 1.00 48.91 187 ARG A O 1
ATOM 1484 N N . LEU A 1 188 ? -19.102 5.669 51.540 1.00 53.94 188 LEU A N 1
ATOM 1485 C CA . LEU A 1 188 ? -18.806 4.674 52.576 1.00 53.94 188 LEU A CA 1
ATOM 1486 C C . LEU A 1 188 ? -18.374 5.324 53.903 1.00 53.94 188 LEU A C 1
ATOM 1488 O O . LEU A 1 188 ? -18.678 4.798 54.970 1.00 53.94 188 LEU A O 1
ATOM 1492 N N . SER A 1 189 ? -17.746 6.504 53.865 1.00 53.16 189 SER A N 1
ATOM 1493 C CA . SER A 1 189 ? -17.334 7.229 55.077 1.00 53.16 189 SER A CA 1
ATOM 1494 C C . SER A 1 189 ? -18.493 7.855 55.867 1.00 53.16 189 SER A C 1
ATOM 1496 O O . SER A 1 189 ? -18.317 8.188 57.037 1.00 53.16 189 SER A O 1
ATOM 1498 N N . HIS A 1 190 ? -19.688 8.000 55.280 1.00 52.09 190 HIS A N 1
ATOM 1499 C CA . HIS A 1 190 ? -20.826 8.633 55.959 1.00 52.09 190 HIS A CA 1
ATOM 1500 C C . HIS A 1 190 ? -21.688 7.682 56.805 1.00 52.09 190 HIS A C 1
ATOM 1502 O O . HIS A 1 190 ? -22.501 8.163 57.594 1.00 52.09 190 HIS A O 1
ATOM 1508 N N . HIS A 1 191 ? -21.495 6.360 56.712 1.00 51.50 191 HIS A N 1
ATOM 1509 C CA . HIS A 1 191 ? -22.328 5.388 57.434 1.00 51.50 191 HIS A CA 1
ATOM 1510 C C . HIS A 1 191 ? -21.763 4.880 58.771 1.00 51.50 191 HIS A C 1
ATOM 1512 O O . HIS A 1 191 ? -22.421 4.081 59.431 1.00 51.50 191 HIS A O 1
ATOM 1518 N N . TYR A 1 192 ? -20.622 5.400 59.238 1.00 49.12 192 TYR A N 1
ATOM 1519 C CA . TYR A 1 192 ? -20.075 5.096 60.572 1.00 49.12 192 TYR A CA 1
ATOM 1520 C C . TYR A 1 192 ? -20.227 6.239 61.587 1.00 49.12 192 TYR A C 1
ATOM 1522 O O . TYR A 1 192 ? -19.488 6.314 62.567 1.00 49.12 192 TYR A O 1
ATOM 1530 N N . ARG A 1 193 ? -21.206 7.134 61.403 1.00 45.28 193 ARG A N 1
ATOM 1531 C CA . ARG A 1 193 ? -21.634 8.024 62.489 1.00 45.28 193 ARG A CA 1
ATOM 1532 C C . ARG A 1 193 ? -22.743 7.328 63.267 1.00 45.28 193 ARG A C 1
ATOM 1534 O O . ARG A 1 193 ? -23.924 7.483 62.977 1.00 45.28 193 ARG A O 1
ATOM 1541 N N . ILE A 1 194 ? -22.318 6.512 64.229 1.00 54.03 194 ILE A N 1
ATOM 1542 C CA . ILE A 1 194 ? -23.165 5.939 65.274 1.00 54.03 194 ILE A CA 1
ATOM 1543 C C . ILE A 1 194 ? -23.909 7.106 65.926 1.00 54.03 194 ILE A C 1
ATOM 1545 O O . ILE A 1 194 ? -23.326 7.914 66.645 1.00 54.03 194 ILE A O 1
ATOM 1549 N N . SER A 1 195 ? -25.197 7.222 65.618 1.00 45.47 195 SER A N 1
ATOM 1550 C CA . SER A 1 195 ? -26.108 8.063 66.379 1.00 45.47 195 SER A CA 1
ATOM 1551 C C . SER A 1 195 ? -26.304 7.375 67.735 1.00 45.47 195 SER A C 1
ATOM 1553 O O . SER A 1 195 ? -26.739 6.220 67.742 1.00 45.47 195 SER A O 1
ATOM 1555 N N . PRO A 1 196 ? -25.987 8.014 68.876 1.00 53.59 196 PRO A N 1
ATOM 1556 C CA . PRO A 1 196 ? -26.271 7.442 70.183 1.00 53.59 196 PRO A CA 1
ATOM 1557 C C . PRO A 1 196 ? -27.791 7.390 70.346 1.00 53.59 196 PRO A C 1
ATOM 1559 O O . PRO A 1 196 ? -28.464 8.399 70.551 1.00 53.59 196 PRO A O 1
ATOM 1562 N N . ARG A 1 197 ? -28.351 6.194 70.162 1.00 43.84 197 ARG A N 1
ATOM 1563 C CA . ARG A 1 197 ? -29.757 5.908 70.417 1.00 43.84 197 ARG A CA 1
ATOM 1564 C C . ARG A 1 197 ? -29.921 5.819 71.930 1.00 43.84 197 ARG A C 1
ATOM 1566 O O . ARG A 1 197 ? -29.573 4.814 72.538 1.00 43.84 197 ARG A O 1
ATOM 1573 N N . ASN A 1 198 ? -30.439 6.887 72.527 1.00 49.09 198 ASN A N 1
ATOM 1574 C CA . ASN A 1 198 ? -30.921 6.857 73.900 1.00 49.09 198 ASN A CA 1
ATOM 1575 C C . ASN A 1 198 ? -32.060 5.834 73.989 1.00 49.09 198 ASN A C 1
ATOM 1577 O O . ASN A 1 198 ? -33.129 6.011 73.402 1.00 49.09 198 ASN A O 1
ATOM 1581 N N . HIS A 1 199 ? -31.795 4.737 74.691 1.00 41.53 199 HIS A N 1
ATOM 1582 C CA . HIS A 1 199 ? -32.787 3.742 75.057 1.00 41.53 199 HIS A CA 1
ATOM 1583 C C . HIS A 1 199 ? -33.659 4.315 76.179 1.00 41.53 199 HIS A C 1
ATOM 1585 O O . HIS A 1 199 ? -33.208 4.438 77.314 1.00 41.53 199 HIS A O 1
ATOM 1591 N N . SER A 1 200 ? -34.904 4.672 75.855 1.00 47.78 200 SER A N 1
ATOM 1592 C CA . SER A 1 200 ? -35.962 4.831 76.852 1.00 47.78 200 SER A CA 1
ATOM 1593 C C . SER A 1 200 ? -36.676 3.492 77.006 1.00 47.78 200 SER A C 1
ATOM 1595 O O . SER A 1 200 ? -37.163 2.911 76.035 1.00 47.78 200 SER A O 1
ATOM 1597 N N . LEU A 1 201 ? -36.652 2.993 78.236 1.00 52.00 201 LEU A N 1
ATOM 1598 C CA . LEU A 1 201 ? -37.246 1.751 78.703 1.00 52.00 201 LEU A CA 1
ATOM 1599 C C . LEU A 1 201 ? -38.769 1.935 78.789 1.00 52.00 201 LEU A C 1
ATOM 1601 O O . LEU A 1 201 ? -39.235 2.838 79.482 1.00 52.00 201 LEU A O 1
ATOM 1605 N N . SER A 1 202 ? -39.567 1.095 78.129 1.00 44.22 202 SER A N 1
ATOM 1606 C CA . SER A 1 202 ? -40.997 0.972 78.438 1.00 44.22 202 SER A CA 1
ATOM 1607 C C . SER A 1 202 ? -41.501 -0.451 78.194 1.00 44.22 202 SER A C 1
ATOM 1609 O O . SER A 1 202 ? -41.293 -1.039 77.138 1.00 44.22 202 SER A O 1
ATOM 1611 N N . ALA A 1 203 ? -42.099 -0.942 79.276 1.00 56.28 203 ALA A N 1
ATOM 1612 C CA . ALA A 1 203 ? -42.706 -2.212 79.661 1.00 56.28 203 ALA A CA 1
ATOM 1613 C C . ALA A 1 203 ? -43.501 -3.050 78.620 1.00 56.28 203 ALA A C 1
ATOM 1615 O O . ALA A 1 203 ? -43.892 -2.548 77.567 1.00 56.28 203 ALA A O 1
ATOM 1616 N N . PRO A 1 204 ? -43.776 -4.336 78.947 1.00 57.03 204 PRO A N 1
ATOM 1617 C CA . PRO A 1 204 ? -44.359 -5.331 78.047 1.00 57.03 204 PRO A CA 1
ATOM 1618 C C . PRO A 1 204 ? -45.897 -5.345 78.078 1.00 57.03 204 PRO A C 1
ATOM 1620 O O . PRO A 1 204 ? -46.506 -5.127 79.125 1.00 57.03 204 PRO A O 1
ATOM 1623 N N . GLN A 1 205 ? -46.526 -5.712 76.957 1.00 42.06 205 GLN A N 1
ATOM 1624 C CA . GLN A 1 205 ? -47.921 -6.164 76.939 1.00 42.06 205 GLN A CA 1
ATOM 1625 C C . GLN A 1 205 ? -48.121 -7.440 76.099 1.00 42.06 205 GLN A C 1
ATOM 1627 O O . GLN A 1 205 ? -47.328 -7.706 75.193 1.00 42.06 205 GLN A O 1
ATOM 1632 N N . PRO A 1 206 ? -49.139 -8.257 76.442 1.00 52.16 206 PRO A N 1
ATOM 1633 C CA . PRO A 1 206 ? -49.190 -9.679 76.130 1.00 52.16 206 PRO A CA 1
ATOM 1634 C C . PRO A 1 206 ? -50.084 -10.036 74.929 1.00 52.16 206 PRO A C 1
ATOM 1636 O O . PRO A 1 206 ? -51.008 -9.315 74.575 1.00 52.16 206 PRO A O 1
ATOM 1639 N N . LEU A 1 207 ? -49.792 -11.219 74.374 1.00 51.06 207 LEU A N 1
ATOM 1640 C CA . LEU A 1 207 ? -50.674 -12.194 73.713 1.00 51.06 207 LEU A CA 1
ATOM 1641 C C . LEU A 1 207 ? -51.975 -11.702 73.043 1.00 51.06 207 LEU A C 1
ATOM 1643 O O . LEU A 1 207 ? -52.983 -11.441 73.697 1.00 51.06 207 LEU A O 1
ATOM 1647 N N . SER A 1 208 ? -52.035 -11.874 71.720 1.00 45.84 208 SER A N 1
ATOM 1648 C CA . SER A 1 208 ? -53.218 -12.473 71.096 1.00 45.84 208 SER A CA 1
ATOM 1649 C C . SER A 1 208 ? -52.863 -13.386 69.927 1.00 45.84 208 SER A C 1
ATOM 1651 O O . SER A 1 208 ? -51.991 -13.113 69.108 1.00 45.84 208 SER A O 1
ATOM 1653 N N . ARG A 1 209 ? -53.550 -14.522 69.967 1.00 53.66 209 ARG A N 1
ATOM 1654 C CA . ARG A 1 209 ? -53.456 -15.766 69.208 1.00 53.66 209 ARG A CA 1
ATOM 1655 C C . ARG A 1 209 ? -54.479 -15.727 68.071 1.00 53.66 209 ARG A C 1
ATOM 1657 O O . ARG A 1 209 ? -55.601 -15.313 68.331 1.00 53.66 209 ARG A O 1
ATOM 1664 N N . SER A 1 210 ? -54.127 -16.206 66.874 1.00 46.69 210 SER A N 1
ATOM 1665 C CA . SER A 1 210 ? -55.084 -16.727 65.876 1.00 46.69 210 SER A CA 1
ATOM 1666 C C . SER A 1 210 ? -54.360 -17.422 64.708 1.00 46.69 210 SER A C 1
ATOM 1668 O O . SER A 1 210 ? -53.972 -16.789 63.733 1.00 46.69 210 SER A O 1
ATOM 1670 N N . ASP A 1 211 ? -54.119 -18.720 64.874 1.00 47.47 211 ASP A N 1
ATOM 1671 C CA . ASP A 1 211 ? -54.392 -19.846 63.962 1.00 47.47 211 ASP A CA 1
ATOM 1672 C C . ASP A 1 211 ? -54.413 -19.657 62.408 1.00 47.47 211 ASP A C 1
ATOM 1674 O O . ASP A 1 211 ? -55.372 -19.138 61.848 1.00 47.47 211 ASP A O 1
ATOM 1678 N N . THR A 1 212 ? -53.428 -20.308 61.741 1.00 49.22 212 THR A N 1
ATOM 1679 C CA . THR A 1 212 ? -53.477 -21.194 60.521 1.00 49.22 212 THR A CA 1
ATOM 1680 C C . THR A 1 212 ? -53.872 -20.675 59.102 1.00 49.22 212 THR A C 1
ATOM 1682 O O . THR A 1 212 ? -54.582 -19.689 58.983 1.00 49.22 212 THR A O 1
ATOM 1685 N N . PRO A 1 213 ? -53.534 -21.381 57.981 1.00 56.19 213 PRO A N 1
ATOM 1686 C CA . PRO A 1 213 ? -52.191 -21.731 57.483 1.00 56.19 213 PRO A CA 1
ATOM 1687 C C . PRO A 1 213 ? -52.007 -21.573 55.935 1.00 56.19 213 PRO A C 1
ATOM 1689 O O . PRO A 1 213 ? -52.943 -21.388 55.165 1.00 56.19 213 PRO A O 1
ATOM 1692 N N . SER A 1 214 ? -50.773 -21.827 55.481 1.00 45.00 214 SER A N 1
ATOM 1693 C CA . SER A 1 214 ? -50.377 -22.370 54.160 1.00 45.00 214 SER A CA 1
ATOM 1694 C C . SER A 1 214 ? -50.381 -21.474 52.907 1.00 45.00 214 SER A C 1
ATOM 1696 O O . SER A 1 214 ? -51.342 -21.399 52.150 1.00 45.00 214 SER A O 1
ATOM 1698 N N . SER A 1 215 ? -49.202 -20.931 52.593 1.00 46.47 215 SER A N 1
ATOM 1699 C CA . SER A 1 215 ? -48.634 -20.883 51.233 1.00 46.47 215 SER A CA 1
ATOM 1700 C C . SER A 1 215 ? -47.113 -20.709 51.365 1.00 46.47 215 SER A C 1
ATOM 1702 O O . SER A 1 215 ? -46.696 -19.780 52.058 1.00 46.47 215 S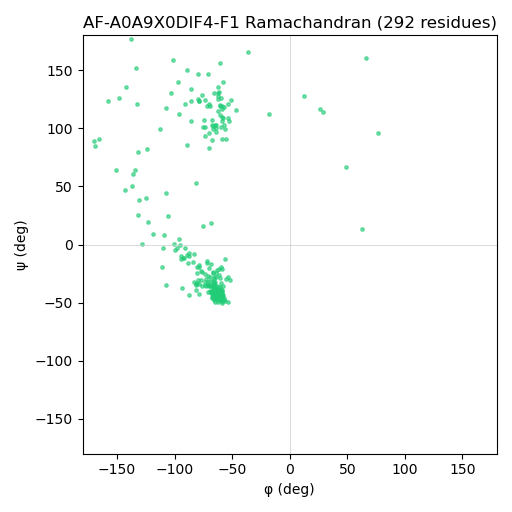ER A O 1
ATOM 1704 N N . PRO A 1 216 ? -46.267 -21.589 50.796 1.00 61.06 216 PRO A N 1
ATOM 1705 C CA . PRO A 1 216 ? -44.821 -21.483 50.955 1.00 61.06 216 PRO A CA 1
ATOM 1706 C C . PRO A 1 216 ? -44.261 -20.409 50.010 1.00 61.06 216 PRO A C 1
ATOM 1708 O O . PRO A 1 216 ? -44.424 -20.530 48.796 1.00 61.06 216 PRO A O 1
ATOM 1711 N N . PRO A 1 217 ? -43.556 -19.380 50.507 1.00 51.38 217 PRO A N 1
ATOM 1712 C CA . PRO A 1 217 ? -42.652 -18.623 49.668 1.00 51.38 217 PRO A CA 1
ATOM 1713 C C . PRO A 1 217 ? -41.364 -19.432 49.510 1.00 51.38 217 PRO A C 1
ATOM 1715 O O . PRO A 1 217 ? -40.714 -19.806 50.487 1.00 51.38 217 PRO A O 1
ATOM 1718 N N . THR A 1 218 ? -41.005 -19.703 48.260 1.00 48.41 218 THR A N 1
ATOM 1719 C CA . THR A 1 218 ? -39.722 -20.270 47.849 1.00 48.41 218 THR A CA 1
ATOM 1720 C C . THR A 1 218 ? -38.595 -19.349 48.315 1.00 48.41 218 THR A C 1
ATOM 1722 O O . THR A 1 218 ? -38.207 -18.404 47.631 1.00 48.41 218 THR A O 1
ATOM 1725 N N . ALA A 1 219 ? -38.089 -19.601 49.518 1.00 42.88 219 ALA A N 1
ATOM 1726 C CA . ALA A 1 219 ? -36.887 -18.979 50.031 1.00 42.88 219 ALA A CA 1
ATOM 1727 C C . ALA A 1 219 ? -35.694 -19.604 49.304 1.00 42.88 219 ALA A C 1
ATOM 1729 O O . ALA A 1 219 ? -35.267 -20.715 49.616 1.00 42.88 219 ALA A O 1
ATOM 1730 N N . PHE A 1 220 ? -35.153 -18.890 48.318 1.00 45.62 220 PHE A N 1
ATOM 1731 C CA . PHE A 1 220 ? -33.802 -19.157 47.849 1.00 45.62 220 PHE A CA 1
ATOM 1732 C C . PHE A 1 220 ? -32.845 -18.801 48.983 1.00 45.62 220 PHE A C 1
ATOM 1734 O O . PHE A 1 220 ? -32.542 -17.636 49.234 1.00 45.62 220 PHE A O 1
ATOM 1741 N N . SER A 1 221 ? -32.406 -19.830 49.702 1.00 45.09 221 SER A N 1
ATOM 1742 C CA . SER A 1 221 ? -31.278 -19.754 50.614 1.00 45.09 221 SER A CA 1
ATOM 1743 C C . SER A 1 221 ? -30.060 -19.323 49.806 1.00 45.09 221 SER A C 1
ATOM 1745 O O . SER A 1 221 ? -29.515 -20.092 49.013 1.00 45.09 221 SER A O 1
ATOM 1747 N N . LEU A 1 222 ? -29.649 -18.070 49.987 1.00 51.88 222 LEU A N 1
ATOM 1748 C CA . LEU A 1 222 ? -28.367 -17.571 49.521 1.00 51.88 222 LEU A CA 1
ATOM 1749 C C . LEU A 1 222 ? -27.306 -18.241 50.398 1.00 51.88 222 LEU A C 1
ATOM 1751 O O . LEU A 1 222 ? -26.918 -17.743 51.448 1.00 51.88 222 LEU A O 1
ATOM 1755 N N . GLN A 1 223 ? -26.943 -19.463 50.013 1.00 48.59 223 GLN A N 1
ATOM 1756 C CA . GLN A 1 223 ? -25.871 -20.211 50.634 1.00 48.59 223 GLN A CA 1
ATOM 1757 C C . GLN A 1 223 ? -24.569 -19.521 50.239 1.00 48.59 223 GLN A C 1
ATOM 1759 O O . GLN A 1 223 ? -24.030 -19.753 49.156 1.00 48.59 223 GLN A O 1
ATOM 1764 N N . GLU A 1 224 ? -24.090 -18.644 51.120 1.00 44.53 224 GLU A N 1
ATOM 1765 C CA . GLU A 1 224 ? -22.704 -18.195 51.144 1.00 44.53 224 GLU A CA 1
ATOM 1766 C C . GLU A 1 224 ? -21.815 -19.435 51.254 1.00 44.53 224 GLU A C 1
ATOM 1768 O O . GLU A 1 224 ? -21.523 -19.948 52.334 1.00 44.53 224 GLU A O 1
ATOM 1773 N N . ARG A 1 225 ? -21.409 -19.970 50.100 1.00 43.97 225 ARG A N 1
ATOM 1774 C CA . ARG A 1 225 ? -20.238 -20.828 50.037 1.00 43.97 225 ARG A CA 1
ATOM 1775 C C . ARG A 1 225 ? -19.031 -19.915 50.231 1.00 43.97 225 ARG A C 1
ATOM 1777 O O . ARG A 1 225 ? -18.823 -19.039 49.388 1.00 43.97 225 ARG A O 1
ATOM 1784 N N . PRO A 1 226 ? -18.216 -20.106 51.279 1.00 50.34 226 PRO A N 1
ATOM 1785 C CA . PRO A 1 226 ? -16.889 -19.524 51.290 1.00 50.34 226 PRO A CA 1
ATOM 1786 C C . PRO A 1 226 ? -16.154 -20.067 50.065 1.00 50.34 226 PRO A C 1
ATOM 1788 O O . PRO A 1 226 ? -16.020 -21.278 49.882 1.00 50.34 226 PRO A O 1
ATOM 1791 N N . ILE A 1 227 ? -15.748 -19.156 49.186 1.00 53.44 227 ILE A N 1
ATOM 1792 C CA . ILE A 1 227 ? -14.895 -19.452 48.043 1.00 53.44 227 ILE A CA 1
ATOM 1793 C C . ILE A 1 227 ? -13.562 -19.917 48.628 1.00 53.44 227 ILE A C 1
ATOM 1795 O O . ILE A 1 227 ? -12.719 -19.114 49.025 1.00 53.44 227 ILE A O 1
ATOM 1799 N N . SER A 1 228 ? -13.388 -21.231 48.727 1.00 46.84 228 SER A N 1
ATOM 1800 C CA . SER A 1 228 ? -12.084 -21.846 48.893 1.00 46.84 228 SER A CA 1
ATOM 1801 C C . SER A 1 228 ? -11.293 -21.565 47.619 1.00 46.84 228 SER A C 1
ATOM 1803 O O . SER A 1 228 ? -11.526 -22.155 46.564 1.00 46.84 228 SER A O 1
ATOM 1805 N N . LEU A 1 229 ? -10.383 -20.596 47.713 1.00 56.69 229 LEU A N 1
ATOM 1806 C CA . LEU A 1 229 ? -9.342 -20.369 46.718 1.00 56.69 229 LEU A CA 1
ATOM 1807 C C . LEU A 1 229 ? -8.631 -21.705 46.452 1.00 56.69 229 LEU A C 1
ATOM 1809 O O . LEU A 1 229 ? -8.146 -22.319 47.408 1.00 56.69 229 LEU A O 1
ATOM 1813 N N . PRO A 1 230 ? -8.556 -22.178 45.195 1.00 54.56 230 PRO A N 1
ATOM 1814 C CA . PRO A 1 230 ? -7.715 -23.314 44.882 1.00 54.56 230 PRO A CA 1
ATOM 1815 C C . PRO A 1 230 ? -6.278 -22.933 45.231 1.00 54.56 230 PRO A C 1
ATOM 1817 O O . PRO A 1 230 ? -5.728 -21.957 44.718 1.00 54.56 230 PRO A O 1
ATOM 1820 N N . VAL A 1 231 ? -5.701 -23.704 46.150 1.00 55.06 231 VAL A N 1
ATOM 1821 C CA . VAL A 1 231 ? -4.270 -23.727 46.431 1.00 55.06 231 VAL A CA 1
ATOM 1822 C C . VAL A 1 231 ? -3.554 -23.811 45.088 1.00 55.06 231 VAL A C 1
ATOM 1824 O O . VAL A 1 231 ? -3.738 -24.772 44.341 1.00 55.06 231 VAL A O 1
ATOM 1827 N N . LEU A 1 232 ? -2.787 -22.766 44.770 1.00 50.91 232 LEU A N 1
ATOM 1828 C CA . LEU A 1 232 ? -1.883 -22.722 43.630 1.00 50.91 232 LEU A CA 1
ATOM 1829 C C . LEU A 1 232 ? -0.933 -23.908 43.763 1.00 50.91 232 LEU A C 1
ATOM 1831 O O . LEU A 1 232 ? 0.008 -23.890 44.555 1.00 50.91 232 LEU A O 1
ATOM 1835 N N . HIS A 1 233 ? -1.242 -24.967 43.019 1.00 52.34 233 HIS A N 1
ATOM 1836 C CA . HIS A 1 233 ? -0.384 -26.121 42.896 1.00 52.34 233 HIS A CA 1
ATOM 1837 C C . HIS A 1 233 ? 0.919 -25.641 42.262 1.00 52.34 233 HIS A C 1
ATOM 1839 O O . HIS A 1 233 ? 0.948 -25.101 41.155 1.00 52.34 233 HIS A O 1
ATOM 1845 N N . GLN A 1 234 ? 1.955 -25.762 43.078 1.00 54.28 234 GLN A N 1
ATOM 1846 C CA . GLN A 1 234 ? 3.374 -25.652 42.813 1.00 54.28 234 GLN A CA 1
ATOM 1847 C C . GLN A 1 234 ? 3.715 -25.779 41.323 1.00 54.28 234 GLN A C 1
ATOM 1849 O O . GLN A 1 234 ? 3.561 -26.833 40.707 1.00 54.28 234 GLN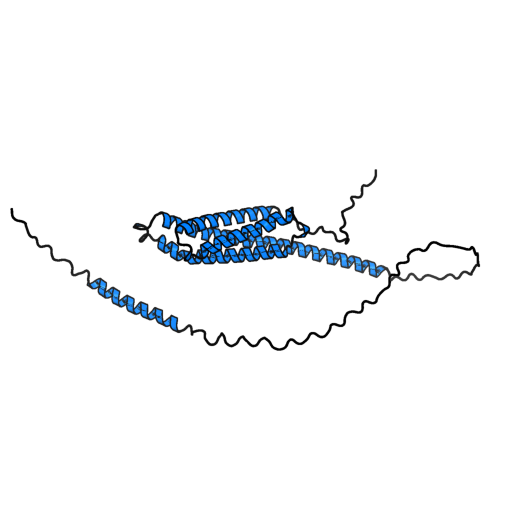 A O 1
ATOM 1854 N N . ARG A 1 235 ? 4.170 -24.661 40.752 1.00 50.41 235 ARG A N 1
ATOM 1855 C CA . ARG A 1 235 ? 4.732 -24.581 39.405 1.00 50.41 235 ARG A CA 1
ATOM 1856 C C . ARG A 1 235 ? 5.912 -25.561 39.335 1.00 50.41 235 ARG A C 1
ATOM 1858 O O . ARG A 1 235 ? 6.856 -25.366 40.099 1.00 50.41 235 ARG A O 1
ATOM 1865 N N . PRO A 1 236 ? 5.888 -26.589 38.470 1.00 52.69 236 PRO A N 1
ATOM 1866 C CA . PRO A 1 236 ? 7.064 -27.414 38.260 1.00 52.69 236 PRO A CA 1
ATOM 1867 C C . PRO A 1 236 ? 8.170 -26.527 37.684 1.00 52.69 236 PRO A C 1
ATOM 1869 O O . PRO A 1 236 ? 7.950 -25.788 36.718 1.00 52.69 236 PRO A O 1
ATOM 1872 N N . GLU A 1 237 ? 9.340 -26.571 38.318 1.00 51.31 237 GLU A N 1
ATOM 1873 C CA . GLU A 1 237 ? 10.582 -26.073 37.745 1.00 51.31 237 GLU A CA 1
ATOM 1874 C C . GLU A 1 237 ? 10.804 -26.802 36.420 1.00 51.31 237 GLU A C 1
ATOM 1876 O O . GLU A 1 237 ? 11.171 -27.975 36.375 1.00 51.31 237 GLU A O 1
ATOM 1881 N N . ILE A 1 238 ? 10.520 -26.107 35.321 1.00 48.12 238 ILE A N 1
ATOM 1882 C CA . ILE A 1 238 ? 10.973 -26.520 34.000 1.00 48.12 238 ILE A CA 1
ATOM 1883 C C . ILE A 1 238 ? 12.461 -26.204 33.974 1.00 48.12 238 ILE A C 1
ATOM 1885 O O . ILE A 1 238 ? 12.875 -25.071 33.721 1.00 48.12 238 ILE A O 1
ATOM 1889 N N . GLY A 1 239 ? 13.231 -27.229 34.327 1.00 47.94 239 GLY A N 1
ATOM 1890 C CA . GLY A 1 239 ? 14.664 -27.283 34.143 1.00 47.94 239 GLY A CA 1
ATOM 1891 C C . GLY A 1 239 ? 15.045 -27.118 32.672 1.00 47.94 239 GLY A C 1
ATOM 1892 O O . GLY A 1 239 ? 14.400 -27.636 31.759 1.00 47.94 239 GLY A O 1
ATOM 1893 N N . ASP A 1 240 ? 16.118 -26.360 32.483 1.00 55.16 240 ASP A N 1
ATOM 1894 C CA . ASP A 1 240 ? 17.223 -26.677 31.585 1.00 55.16 240 ASP A CA 1
ATOM 1895 C C . ASP A 1 240 ? 16.874 -27.097 30.154 1.00 55.16 240 ASP A C 1
ATOM 1897 O O . ASP A 1 240 ? 17.187 -28.196 29.708 1.00 55.16 240 ASP A O 1
ATOM 1901 N N . THR A 1 241 ? 16.326 -26.169 29.369 1.00 51.25 241 THR A N 1
ATOM 1902 C CA . THR A 1 241 ? 16.354 -26.273 27.897 1.00 51.25 241 THR A CA 1
ATOM 1903 C C . THR A 1 241 ? 16.677 -24.939 27.220 1.00 51.25 241 THR A C 1
ATOM 1905 O O . THR A 1 241 ? 16.023 -24.528 26.272 1.00 51.25 241 THR A O 1
ATOM 1908 N N . TYR A 1 242 ? 17.748 -24.266 27.655 1.00 46.47 242 TYR A N 1
ATOM 1909 C CA . TYR A 1 242 ? 18.367 -23.186 26.871 1.00 46.47 242 TYR A CA 1
ATOM 1910 C C . TYR A 1 242 ? 19.894 -23.293 26.882 1.00 46.47 242 TYR A C 1
ATOM 1912 O O . TYR A 1 242 ? 20.600 -22.393 27.324 1.00 46.47 242 TYR A O 1
ATOM 1920 N N . ARG A 1 243 ? 20.424 -24.408 26.368 1.00 50.38 243 ARG A N 1
ATOM 1921 C CA . ARG A 1 243 ? 21.849 -24.530 26.025 1.00 50.38 243 ARG A CA 1
ATOM 1922 C C . ARG A 1 243 ? 22.026 -25.166 24.649 1.00 50.38 243 ARG A C 1
ATOM 1924 O O . ARG A 1 243 ? 22.550 -26.261 24.508 1.00 50.38 243 ARG A O 1
ATOM 1931 N N . MET A 1 244 ? 21.554 -24.470 23.617 1.00 49.25 244 MET A N 1
ATOM 1932 C CA . MET A 1 244 ? 21.871 -24.792 22.219 1.00 49.25 244 MET A CA 1
ATOM 1933 C C . MET A 1 244 ? 22.033 -23.517 21.374 1.00 49.25 244 MET A C 1
ATOM 1935 O O . MET A 1 244 ? 21.483 -23.382 20.287 1.00 49.25 244 MET A O 1
ATOM 1939 N N . ARG A 1 245 ? 22.794 -22.542 21.893 1.00 47.47 245 ARG A N 1
ATOM 1940 C CA . ARG A 1 245 ? 23.121 -21.296 21.177 1.00 47.47 245 ARG A CA 1
ATOM 1941 C C . ARG A 1 245 ? 24.616 -20.963 21.197 1.00 47.47 245 ARG A C 1
ATOM 1943 O O . ARG A 1 245 ? 24.974 -19.804 21.327 1.00 47.47 245 ARG A O 1
ATOM 1950 N N . GLU A 1 246 ? 25.483 -21.968 21.081 1.00 51.47 246 GLU A N 1
ATOM 1951 C CA . GLU A 1 246 ? 26.942 -21.736 21.050 1.00 51.47 246 GLU A CA 1
ATOM 1952 C C . GLU A 1 246 ? 27.674 -22.397 19.870 1.00 51.47 246 GLU A C 1
ATOM 1954 O O . GLU A 1 246 ? 28.877 -22.216 19.724 1.00 51.47 246 GLU A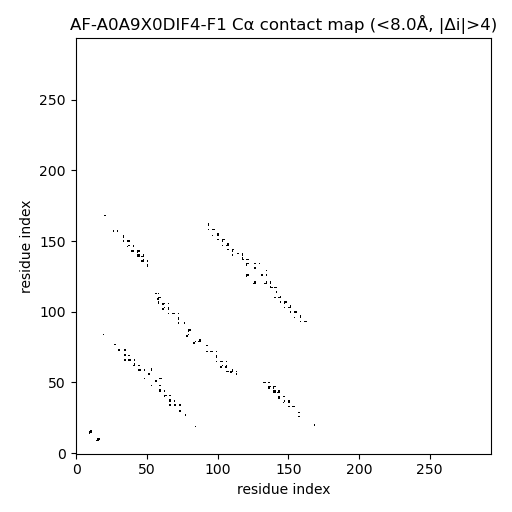 O 1
ATOM 1959 N N . THR A 1 247 ? 26.988 -23.109 18.969 1.00 49.44 247 THR A N 1
ATOM 1960 C CA . THR A 1 247 ? 27.667 -23.832 17.872 1.00 49.44 247 THR A CA 1
ATOM 1961 C C . THR A 1 247 ? 27.463 -23.271 16.467 1.00 49.44 247 THR A C 1
ATOM 1963 O O . THR A 1 247 ? 28.121 -23.752 15.550 1.00 49.44 247 THR A O 1
ATOM 1966 N N . TYR A 1 248 ? 26.656 -22.221 16.274 1.00 47.56 248 TYR A N 1
ATOM 1967 C CA . TYR A 1 248 ? 26.512 -21.583 14.952 1.00 47.56 248 TYR A CA 1
ATOM 1968 C C . TYR A 1 248 ? 27.422 -20.366 14.713 1.00 47.56 248 TYR A C 1
ATOM 1970 O O . TYR A 1 248 ? 27.550 -19.940 13.571 1.00 47.56 248 TYR A O 1
ATOM 1978 N N . GLU A 1 249 ? 28.115 -19.843 15.732 1.00 46.59 249 GLU A N 1
ATOM 1979 C CA . GLU A 1 249 ? 29.048 -18.712 15.553 1.00 46.59 249 GLU A CA 1
ATOM 1980 C C . GLU A 1 249 ? 30.491 -19.119 15.213 1.00 46.59 249 GLU A C 1
ATOM 1982 O O . GLU A 1 249 ? 31.288 -18.268 14.831 1.00 46.59 249 GLU A O 1
ATOM 1987 N N . ARG A 1 250 ? 30.861 -20.406 15.283 1.00 49.03 250 ARG A N 1
ATOM 1988 C CA . ARG A 1 250 ? 32.266 -20.817 15.085 1.00 49.03 250 ARG A CA 1
ATOM 1989 C C . ARG A 1 250 ? 32.692 -20.984 13.614 1.00 49.03 250 ARG A C 1
ATOM 1991 O O . ARG A 1 250 ? 33.880 -21.128 13.359 1.00 49.03 250 ARG A O 1
ATOM 1998 N N . ASN A 1 251 ? 31.768 -20.917 12.651 1.00 48.34 251 ASN A N 1
ATOM 1999 C CA . ASN A 1 251 ? 32.071 -21.161 11.230 1.00 48.34 251 ASN A CA 1
ATOM 2000 C C . ASN A 1 251 ? 31.709 -19.995 10.291 1.00 48.34 251 ASN A C 1
ATOM 2002 O O . ASN A 1 251 ? 31.572 -20.210 9.088 1.00 48.34 251 ASN A O 1
ATOM 2006 N N . ALA A 1 252 ? 31.550 -18.768 10.797 1.00 52.25 252 ALA A N 1
ATOM 2007 C CA . ALA A 1 252 ? 31.449 -17.608 9.914 1.00 52.25 252 ALA A CA 1
ATOM 2008 C C . ALA A 1 252 ? 32.825 -17.360 9.256 1.00 52.25 252 ALA A C 1
ATOM 2010 O O . ALA A 1 252 ? 33.799 -17.144 9.980 1.00 52.25 252 ALA A O 1
ATOM 2011 N N . PRO A 1 253 ? 32.951 -17.422 7.916 1.00 53.59 253 PRO A N 1
ATOM 2012 C CA . PRO A 1 253 ? 34.207 -17.130 7.241 1.00 53.59 253 PRO A CA 1
ATOM 2013 C C . PRO A 1 253 ? 34.600 -15.675 7.502 1.00 53.59 253 PRO A C 1
ATOM 2015 O O . PRO A 1 253 ? 33.827 -14.746 7.270 1.00 53.59 253 PRO A O 1
ATOM 2018 N N . THR A 1 254 ? 35.810 -15.504 8.021 1.00 54.12 254 THR A N 1
ATOM 2019 C CA . THR A 1 254 ? 36.421 -14.232 8.390 1.00 54.12 254 THR A CA 1
ATOM 2020 C C . THR A 1 254 ? 36.379 -13.256 7.212 1.00 54.12 254 THR A C 1
ATOM 2022 O O . THR A 1 254 ? 36.936 -13.513 6.144 1.00 54.12 254 THR A O 1
ATOM 2025 N N . GLN A 1 255 ? 35.732 -12.111 7.426 1.00 53.44 255 GLN A N 1
ATOM 2026 C CA . GLN A 1 255 ? 35.513 -11.017 6.472 1.00 53.44 255 GLN A CA 1
ATOM 2027 C C . GLN A 1 255 ? 36.804 -10.255 6.087 1.00 53.44 255 GLN A C 1
ATOM 2029 O O . GLN A 1 255 ? 36.739 -9.148 5.569 1.00 53.44 255 GLN A O 1
ATOM 2034 N N . ASP A 1 256 ? 37.989 -10.828 6.300 1.00 52.69 256 ASP A N 1
ATOM 2035 C CA . ASP A 1 256 ? 39.267 -10.197 5.943 1.00 52.69 256 ASP A CA 1
ATOM 2036 C C . ASP A 1 256 ? 39.752 -10.582 4.538 1.00 52.69 256 ASP A C 1
ATOM 2038 O O . ASP A 1 256 ? 40.635 -9.932 3.979 1.00 52.69 256 ASP A O 1
ATOM 2042 N N . GLN A 1 257 ? 39.143 -11.590 3.902 1.00 50.66 257 GLN A N 1
ATOM 2043 C CA . GLN A 1 257 ? 39.587 -12.046 2.580 1.00 50.66 257 GLN A CA 1
ATOM 2044 C C . GLN A 1 257 ? 39.007 -11.235 1.406 1.00 50.66 257 GLN A C 1
ATOM 2046 O O . GLN A 1 257 ? 39.556 -11.281 0.308 1.00 50.66 257 GLN A O 1
ATOM 2051 N N . TYR A 1 258 ? 37.956 -10.436 1.628 1.00 51.41 258 TYR A N 1
ATOM 2052 C CA . TYR A 1 258 ? 37.365 -9.591 0.578 1.00 51.41 258 TYR A CA 1
ATOM 2053 C C . TYR A 1 258 ? 38.001 -8.203 0.452 1.00 51.41 258 TYR A C 1
ATOM 2055 O O . TYR A 1 258 ? 37.849 -7.562 -0.582 1.00 51.41 258 TYR A O 1
ATOM 2063 N N . ARG A 1 259 ? 38.775 -7.747 1.445 1.00 50.12 259 ARG A N 1
ATOM 2064 C CA . ARG A 1 259 ? 39.431 -6.429 1.385 1.00 50.12 259 ARG A CA 1
ATOM 2065 C C . ARG A 1 259 ? 40.702 -6.416 0.525 1.00 50.12 259 ARG A C 1
ATOM 2067 O O . ARG A 1 259 ? 41.130 -5.355 0.097 1.00 50.12 259 ARG A O 1
ATOM 2074 N N . ASN A 1 260 ? 41.276 -7.584 0.231 1.00 50.38 260 ASN A N 1
ATOM 2075 C CA . ASN A 1 260 ? 42.526 -7.704 -0.533 1.00 50.38 260 ASN A CA 1
ATOM 2076 C C . ASN A 1 260 ? 42.313 -8.017 -2.034 1.00 50.38 260 ASN A C 1
ATOM 2078 O O . ASN A 1 260 ? 43.275 -8.116 -2.795 1.00 50.38 260 ASN A O 1
ATOM 2082 N N . GLY A 1 261 ? 41.059 -8.208 -2.466 1.00 52.31 261 GLY A N 1
ATOM 2083 C CA . GLY A 1 261 ? 40.709 -8.481 -3.867 1.00 52.31 261 GLY A CA 1
ATOM 2084 C C . GLY A 1 261 ? 40.635 -7.224 -4.739 1.00 52.31 261 GLY A C 1
ATOM 2085 O O . GLY A 1 261 ? 41.050 -7.265 -5.897 1.00 52.31 261 GLY A O 1
ATOM 2086 N N . ASP A 1 262 ? 40.181 -6.103 -4.171 1.00 51.59 262 ASP A N 1
ATOM 2087 C CA . ASP A 1 262 ? 39.996 -4.848 -4.915 1.00 51.59 262 ASP A CA 1
ATOM 2088 C C . ASP A 1 262 ? 41.318 -4.148 -5.260 1.00 51.59 262 ASP A C 1
ATOM 2090 O O . ASP A 1 262 ? 41.450 -3.568 -6.340 1.00 51.59 262 ASP A O 1
ATOM 2094 N N . GLU A 1 263 ? 42.352 -4.266 -4.420 1.00 54.81 263 GLU A N 1
ATOM 2095 C CA . GLU A 1 263 ? 43.658 -3.661 -4.725 1.00 54.81 263 GLU A CA 1
ATOM 2096 C C . GLU A 1 263 ? 44.374 -4.364 -5.892 1.00 54.81 263 GLU A C 1
ATOM 2098 O O . GLU A 1 263 ? 45.094 -3.723 -6.658 1.00 54.81 263 GLU A O 1
ATOM 2103 N N . ARG A 1 264 ? 44.127 -5.664 -6.121 1.00 53.16 264 ARG A N 1
ATOM 2104 C CA . ARG A 1 264 ? 44.729 -6.383 -7.262 1.00 53.16 264 ARG A CA 1
ATOM 2105 C C . ARG A 1 264 ? 44.068 -6.072 -8.602 1.00 53.16 264 ARG A C 1
ATOM 2107 O O . ARG A 1 264 ? 44.725 -6.229 -9.631 1.00 53.16 264 ARG A O 1
ATOM 2114 N N . MET A 1 265 ? 42.811 -5.625 -8.622 1.00 53.44 265 MET A N 1
ATOM 2115 C CA . MET A 1 265 ? 42.157 -5.230 -9.875 1.00 53.44 265 MET A CA 1
ATOM 2116 C C . MET A 1 265 ? 42.575 -3.828 -10.336 1.00 53.44 265 MET A C 1
ATOM 2118 O O . MET A 1 265 ? 42.693 -3.608 -11.541 1.00 53.44 265 MET A O 1
ATOM 2122 N N . GLN A 1 266 ? 42.910 -2.912 -9.417 1.00 54.09 266 GLN A N 1
ATOM 2123 C CA . GLN A 1 266 ? 43.417 -1.585 -9.796 1.00 54.09 266 GLN A CA 1
ATOM 2124 C C . GLN A 1 266 ? 44.828 -1.624 -10.400 1.00 54.09 266 GLN A C 1
ATOM 2126 O O . GLN A 1 266 ? 45.099 -0.900 -11.354 1.00 54.09 266 GLN A O 1
ATOM 2131 N N . VAL A 1 267 ? 45.713 -2.508 -9.924 1.00 54.06 267 VAL A N 1
ATOM 2132 C CA . VAL A 1 267 ? 47.076 -2.614 -10.483 1.00 54.06 267 VAL A CA 1
ATOM 2133 C C . VAL A 1 267 ? 47.073 -3.225 -11.893 1.00 54.06 267 VAL A C 1
ATOM 2135 O O . VAL A 1 267 ? 47.937 -2.900 -12.704 1.00 54.06 267 VAL A O 1
ATOM 2138 N N . ARG A 1 268 ? 46.081 -4.063 -12.234 1.00 49.28 268 ARG A N 1
ATOM 2139 C CA . ARG A 1 268 ? 45.983 -4.668 -13.574 1.00 49.28 268 ARG A CA 1
ATOM 2140 C C . ARG A 1 268 ? 45.374 -3.728 -14.617 1.00 49.28 268 ARG A C 1
ATOM 2142 O O . ARG A 1 268 ? 45.806 -3.753 -15.763 1.00 49.28 268 ARG A O 1
ATOM 2149 N N . GLY A 1 269 ? 44.439 -2.864 -14.216 1.00 50.94 269 GLY A N 1
ATOM 2150 C CA . GLY A 1 269 ? 43.807 -1.904 -15.128 1.00 50.94 269 GLY A CA 1
ATOM 2151 C C . GLY A 1 269 ? 44.767 -0.846 -15.675 1.00 50.94 269 GLY A C 1
ATOM 2152 O O . GLY A 1 269 ? 44.596 -0.407 -16.807 1.00 50.94 269 GLY A O 1
ATOM 2153 N N . HIS A 1 270 ? 45.806 -0.475 -14.917 1.00 49.31 270 HIS A N 1
ATOM 2154 C CA . HIS A 1 270 ? 46.739 0.574 -15.338 1.00 49.31 270 HIS A CA 1
ATOM 2155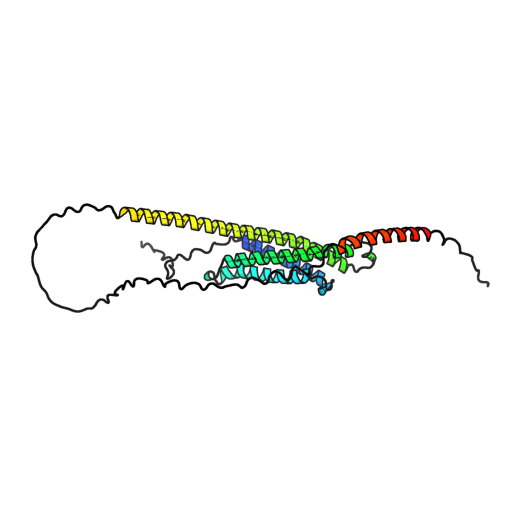 C C . HIS A 1 270 ? 47.821 0.105 -16.325 1.00 49.31 270 HIS A C 1
ATOM 2157 O O . HIS A 1 270 ? 48.400 0.933 -17.022 1.00 49.31 270 HIS A O 1
ATOM 2163 N N . ALA A 1 271 ? 48.082 -1.204 -16.416 1.00 53.25 271 ALA A N 1
ATOM 2164 C CA . ALA A 1 271 ? 49.044 -1.752 -17.373 1.00 53.25 271 ALA A CA 1
ATOM 2165 C C . ALA A 1 271 ? 48.444 -1.906 -18.783 1.00 53.25 271 ALA A C 1
ATOM 2167 O O . ALA A 1 271 ? 49.136 -1.666 -19.767 1.00 53.25 271 ALA A O 1
ATOM 2168 N N . GLU A 1 272 ? 47.150 -2.229 -18.895 1.00 51.56 272 GLU A N 1
ATOM 2169 C CA . GLU A 1 272 ? 46.488 -2.405 -20.200 1.00 51.56 272 GLU A CA 1
ATOM 2170 C C . GLU A 1 272 ? 46.147 -1.074 -20.893 1.00 51.56 272 GLU A C 1
ATOM 2172 O O . GLU A 1 272 ? 46.058 -1.025 -22.118 1.00 51.56 272 GLU A O 1
ATOM 2177 N N . THR A 1 273 ? 46.022 0.036 -20.152 1.00 53.66 273 THR A N 1
ATOM 2178 C CA . THR A 1 273 ? 45.762 1.351 -20.773 1.00 53.66 273 THR A CA 1
ATOM 2179 C C . THR A 1 273 ? 46.988 1.926 -21.487 1.00 53.66 273 THR A C 1
ATOM 2181 O O . THR A 1 273 ? 46.830 2.691 -22.431 1.00 53.66 273 THR A O 1
ATOM 2184 N N . ILE A 1 274 ? 48.203 1.537 -21.083 1.00 53.69 274 ILE A N 1
ATOM 2185 C CA . ILE A 1 274 ? 49.453 2.017 -21.698 1.00 53.69 274 ILE A CA 1
ATOM 2186 C C . ILE A 1 274 ? 49.770 1.251 -22.998 1.00 53.69 274 ILE A C 1
ATOM 2188 O O . ILE A 1 274 ? 50.433 1.790 -23.881 1.00 53.69 274 ILE A O 1
ATOM 2192 N N . GLU A 1 275 ? 49.273 0.020 -23.167 1.00 51.34 275 GLU A N 1
ATOM 2193 C CA . GLU A 1 275 ? 49.466 -0.737 -24.415 1.00 51.34 275 GLU A CA 1
ATOM 2194 C C . GLU A 1 275 ? 48.515 -0.299 -25.539 1.00 51.34 275 GLU A C 1
ATOM 2196 O O . GLU A 1 275 ? 48.923 -0.279 -26.700 1.00 51.34 275 GLU A O 1
ATOM 2201 N N . MET A 1 276 ? 47.280 0.113 -25.222 1.00 49.81 276 MET A N 1
ATOM 2202 C CA . MET A 1 276 ? 46.336 0.565 -26.256 1.00 49.81 276 MET A CA 1
ATOM 2203 C C . MET A 1 276 ? 46.712 1.916 -26.869 1.00 49.81 276 MET A C 1
ATOM 2205 O O . MET A 1 276 ? 46.512 2.101 -28.065 1.00 49.81 276 MET A O 1
ATOM 2209 N N . GLU A 1 277 ? 47.327 2.825 -26.108 1.00 51.44 277 GLU A N 1
ATOM 2210 C CA . GLU A 1 277 ? 47.743 4.133 -26.639 1.00 51.44 277 GLU A CA 1
ATOM 2211 C C . GLU A 1 277 ? 48.948 4.030 -27.599 1.00 51.44 277 GLU A C 1
ATOM 2213 O O . GLU A 1 277 ? 49.219 4.951 -28.362 1.00 51.44 277 GLU A O 1
ATOM 2218 N N . ARG A 1 278 ? 49.653 2.887 -27.625 1.00 50.38 278 ARG A N 1
ATOM 2219 C CA . ARG A 1 278 ? 50.807 2.666 -28.513 1.00 50.38 278 ARG A CA 1
ATOM 2220 C C . ARG A 1 278 ? 50.448 2.015 -29.849 1.00 50.38 278 ARG A C 1
ATOM 2222 O O . ARG A 1 278 ? 51.296 1.964 -30.735 1.00 50.38 278 ARG A O 1
ATOM 2229 N N . SER A 1 279 ? 49.225 1.506 -30.007 1.00 52.56 279 SER A N 1
ATOM 2230 C CA . SER A 1 279 ? 48.848 0.742 -31.203 1.00 52.56 279 SER A CA 1
ATOM 2231 C C . SER A 1 279 ? 48.061 1.534 -32.255 1.00 52.56 279 SER A C 1
ATOM 2233 O O . SER A 1 279 ? 47.815 0.991 -33.329 1.00 52.56 279 SER A O 1
ATOM 2235 N N . GLU A 1 280 ? 47.683 2.790 -31.995 1.00 55.59 280 GLU A N 1
ATOM 2236 C CA . GLU A 1 280 ? 46.957 3.637 -32.964 1.00 55.59 280 GLU A CA 1
ATOM 2237 C C . GLU A 1 280 ? 47.869 4.486 -33.871 1.00 55.59 280 GLU A C 1
ATOM 2239 O O . GLU A 1 280 ? 47.376 5.153 -34.778 1.00 55.59 280 GLU A O 1
ATOM 2244 N N . GLU A 1 281 ? 49.193 4.443 -33.693 1.00 53.00 281 GLU A N 1
ATOM 2245 C CA . GLU A 1 281 ? 50.119 5.298 -34.455 1.00 53.00 281 GLU A CA 1
ATOM 2246 C C . GLU A 1 281 ? 50.727 4.638 -35.714 1.00 53.00 281 GLU A C 1
ATOM 2248 O O . GLU A 1 281 ? 51.462 5.304 -36.440 1.00 53.00 281 GLU A O 1
ATOM 2253 N N . ASP A 1 282 ? 50.407 3.371 -36.028 1.00 53.28 282 ASP A N 1
ATOM 2254 C CA . ASP A 1 282 ? 51.090 2.618 -37.107 1.00 53.28 282 ASP A CA 1
ATOM 2255 C C . ASP A 1 282 ? 50.202 2.140 -38.278 1.00 53.28 282 ASP A C 1
ATOM 2257 O O . ASP A 1 282 ? 50.675 1.417 -39.150 1.00 53.28 282 ASP A O 1
ATOM 2261 N N . ASP A 1 283 ? 48.933 2.563 -38.379 1.00 53.88 283 ASP A N 1
ATOM 2262 C CA . ASP A 1 283 ? 48.045 2.132 -39.485 1.00 53.88 283 ASP A CA 1
ATOM 2263 C C . ASP A 1 283 ? 47.767 3.242 -40.514 1.00 53.88 283 ASP A C 1
ATOM 2265 O O . ASP A 1 283 ? 46.646 3.510 -40.946 1.00 53.88 283 ASP A O 1
ATOM 2269 N N . GLY A 1 284 ? 48.838 3.946 -40.885 1.00 58.50 284 GLY A N 1
ATOM 2270 C CA . GLY A 1 284 ? 48.801 5.124 -41.745 1.00 58.50 284 GLY A CA 1
ATOM 2271 C C . GLY A 1 284 ? 49.696 5.039 -42.975 1.00 58.50 284 GLY A C 1
ATOM 2272 O O . GLY A 1 284 ? 50.340 6.036 -43.285 1.00 58.50 284 GLY A O 1
ATOM 2273 N N . ARG A 1 285 ? 49.804 3.894 -43.676 1.00 57.47 285 ARG A N 1
ATOM 2274 C CA . ARG A 1 285 ? 50.450 3.840 -45.014 1.00 57.47 285 ARG A CA 1
ATOM 2275 C C . ARG A 1 285 ? 50.243 2.512 -45.757 1.00 57.47 285 ARG A C 1
ATOM 2277 O O . ARG A 1 285 ? 51.128 1.662 -45.779 1.00 57.47 285 ARG A O 1
ATOM 2284 N N . ARG A 1 286 ? 49.123 2.359 -46.473 1.00 49.88 286 ARG A N 1
ATOM 2285 C CA . ARG A 1 286 ? 49.089 1.549 -47.711 1.00 49.88 286 ARG A CA 1
ATOM 2286 C C . ARG A 1 286 ? 47.824 1.794 -48.531 1.00 49.88 286 ARG A C 1
ATOM 2288 O O . ARG A 1 286 ? 46.820 1.108 -48.389 1.00 49.88 286 ARG A O 1
ATOM 2295 N N . THR A 1 287 ? 47.903 2.753 -49.445 1.00 58.78 287 THR A N 1
ATOM 2296 C CA . THR A 1 287 ? 46.961 2.895 -50.559 1.00 58.78 287 THR A CA 1
ATOM 2297 C C . THR A 1 287 ? 47.746 3.080 -51.850 1.00 58.78 287 THR A C 1
ATOM 2299 O O . THR A 1 287 ? 47.868 4.190 -52.352 1.00 58.78 287 THR A O 1
ATOM 2302 N N . ASP A 1 288 ? 48.253 1.977 -52.406 1.00 56.56 288 ASP A N 1
ATOM 2303 C CA . ASP A 1 288 ? 48.774 1.958 -53.774 1.00 56.56 288 ASP A CA 1
ATOM 2304 C C . ASP A 1 288 ? 47.880 1.093 -54.670 1.00 56.56 288 ASP A C 1
ATOM 2306 O O . ASP A 1 288 ? 47.889 -0.136 -54.642 1.00 56.56 288 ASP A O 1
ATOM 2310 N N . PHE A 1 289 ? 47.036 1.823 -55.397 1.00 55.94 289 PHE A N 1
ATOM 2311 C CA . PHE A 1 289 ? 46.636 1.669 -56.793 1.00 55.94 289 PHE A CA 1
ATOM 2312 C C . PHE A 1 289 ? 46.993 0.366 -57.534 1.00 55.94 289 PHE A C 1
ATOM 2314 O O . PHE A 1 289 ? 48.155 0.029 -57.747 1.00 55.94 289 PHE A O 1
ATOM 2321 N N . SER A 1 290 ? 45.966 -0.239 -58.139 1.00 55.94 290 SER A N 1
ATOM 2322 C CA . SER A 1 290 ? 46.107 -1.005 -59.382 1.00 55.94 290 SER A CA 1
ATOM 2323 C C . SER A 1 290 ? 45.013 -0.583 -60.373 1.00 55.94 290 SER A C 1
ATOM 2325 O O . SER A 1 290 ? 43.833 -0.684 -60.030 1.00 55.94 290 SER A O 1
ATOM 2327 N N . PRO A 1 291 ? 45.359 -0.081 -61.576 1.00 66.56 291 PRO A N 1
ATOM 2328 C CA . PRO A 1 291 ? 44.392 0.216 -62.623 1.00 66.56 291 PRO A CA 1
ATOM 2329 C C . PRO A 1 291 ? 44.101 -1.037 -63.462 1.00 66.56 291 PRO A C 1
ATOM 2331 O O . PRO A 1 291 ? 45.011 -1.742 -63.896 1.00 66.56 291 PRO A O 1
ATOM 2334 N N . ALA A 1 292 ? 42.817 -1.298 -63.708 1.00 61.59 292 ALA A N 1
ATOM 2335 C CA . ALA A 1 292 ? 42.369 -2.304 -64.661 1.00 61.59 292 ALA A CA 1
ATOM 2336 C C . ALA A 1 292 ? 42.528 -1.774 -66.096 1.00 61.59 292 ALA A C 1
ATOM 2338 O O . ALA A 1 292 ? 42.078 -0.672 -66.415 1.00 61.59 292 ALA A O 1
ATOM 2339 N N . PHE A 1 293 ? 43.187 -2.573 -66.932 1.00 55.59 293 PHE A N 1
ATOM 2340 C CA . PHE A 1 293 ? 43.322 -2.380 -68.373 1.00 55.59 293 PHE A CA 1
ATOM 2341 C C . PHE A 1 293 ? 41.993 -2.645 -69.101 1.00 55.59 293 PHE A C 1
ATOM 2343 O O . PHE A 1 293 ? 41.217 -3.511 -68.689 1.00 55.59 293 PHE A O 1
ATOM 2350 N N . VAL A 1 294 ? 41.782 -1.887 -70.182 1.00 58.81 294 VAL A N 1
ATOM 2351 C CA . VAL A 1 294 ? 40.813 -2.124 -71.269 1.00 58.81 294 VAL A CA 1
ATOM 2352 C C . VAL A 1 294 ? 41.434 -3.063 -72.293 1.00 58.81 294 VAL A C 1
ATOM 2354 O O . VAL A 1 294 ? 42.651 -2.899 -72.546 1.00 58.81 294 VAL A O 1
#

Sequence (294 aa):
MGNFARDEPTDIYGRSISHIPELPSWLTILRSFQLLLGFVILILTAFASTKFPSVF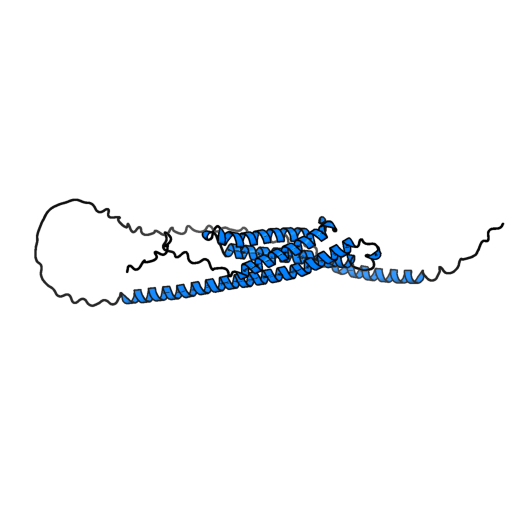FPGYGMSWFSFIWAVLCSAYVIITPRSLSKFYNYWIHLALEITLIIFYLITFALLASEIPFWDAVDNKSLTKKLDKTLVSAARASKAAVALSIIQFLTLVGSMGFLARAIYKYRAACSSTSAHAGQIHNSRLSHHYRISPRNHSLSAPQPLSRSDTPSSPPTAFSLQERPISLPVLHQRPEIGDTYRMRETYERNAPTQDQYRNGDERMQVRGHAETIEMERSEEDDGRRTDFSPAFV

pLDDT: mean 71.89, std 19.97, range [41.53, 97.75]

Secondary structure (DSSP, 8-state):
-----------TT-----------HHHHHHHHHHHHHHHHHHHHHHHHHTTS-GGG-HHHHHHHHHHHHHHHHHHHHHHHHHH-GGG--HHHHHHHHHHHHHHHHHHHHHHHHTHHHHHHHHSHHHHTTS-HHHHHHHHHHHHHHHHHHHHHHHHHHHHHHHHHHHHHHHHHHHHHHHHHHHHHHHHHTTTT------------------------------------PPP--------------SSSSTTPPPTTSSTTTHHHHHHHHHHHHHHHTTSSSS--------PPP-

Foldseek 3Di:
DDDPPPPDDQDPVNDPPPPDPDDPPVLLVLLVVLLVLLVLLLVLLVLLCVVDPVVVQVLNVLSVVLSVLSVVLSCCVVVCVPPPVPPDDLVVNLVSLVVSLVSLVVSLVSLVVCLVVLVVVCDPVCVVPDDPSNVVSSVSSVVSSVSSVVSSVSSVVSSVVSVVVVVVSVVVVVVVVVVVVVVVVVVVVVPPPPDPPPDDDDDDDDDDDDDDDDDDDPDPPPPPDPPPDPDPPDDPPPDDDPDDPDPPPPPDPDPPVVVPVVVVVVVVVVVVVVVVVVPPPPPPDDDDDDDDDD

Organism: NCBI:txid352851

Radius of gyration: 40.85 Å; Cα contacts (8 Å, |Δi|>4): 123; chains: 1; bounding box: 106×42×151 Å

Solvent-accessible surface area (backbone atoms only — not comparable to full-atom values): 18658 Å² total; per-residue (Å²): 138,80,84,78,75,77,76,71,90,67,47,101,78,74,56,83,83,86,73,76,78,79,72,62,69,67,57,59,54,53,48,53,51,50,51,50,53,43,48,52,32,42,52,29,37,50,56,24,45,77,74,42,72,56,91,79,39,65,26,48,60,39,40,53,52,40,41,53,49,50,51,52,50,48,48,51,66,62,44,33,73,74,78,36,64,90,71,65,49,68,68,57,55,51,50,48,51,55,53,50,49,52,41,42,50,52,25,33,53,40,40,55,70,48,45,68,61,38,50,62,56,62,36,74,85,53,47,81,79,48,62,72,68,55,48,54,27,39,53,32,41,55,51,29,36,57,50,37,52,54,48,44,54,51,47,53,51,51,48,52,53,52,53,50,51,54,50,53,53,52,54,54,54,55,55,54,54,55,52,56,54,51,56,56,52,59,59,61,68,65,75,74,71,80,72,86,75,81,83,80,88,79,84,90,83,81,89,86,86,83,84,90,86,89,79,86,77,87,74,79,76,82,73,80,68,80,80,76,74,79,76,81,73,76,78,76,82,80,72,91,83,84,85,85,86,78,78,80,75,80,76,67,80,71,83,69,69,68,72,65,54,62,64,58,53,58,65,54,56,64,59,58,59,62,56,58,73,65,65,76,81,76,87,81,86,86,86,81,86,83,84,85,83,132